Protein AF-A0A970T4S5-F1 (afdb_monomer_lite)

Foldseek 3Di:
DDDLVVLVVVCVVCVVVFPVCVCCCQQVVDCPCVLVSLLVLLVLFDPDPVLSVVLSVLSVVLSVVSVPDDDPSVQQPPPPPDLVSLLVLLVVLQVVVPPPPRPLVVCVVSVQNVQSNSCNRNSNLTDRDSCVLVVVLVVVLCVVLVQDQDDQDDPVCSSVNSSSSSVSSRSLVVVCVVSVHDSSSSSCSRRPVSSCVVVVVVVPCPDWPAAPAEEEDEDDQPPPCPVVLLVVCVVPVSRDDRDDDPDDDDTNHHYWYQYNPDDGDTGD

Sequence (268 aa):
MFNKFIWNEYWKNNSDRFEKTIMDFIVDGQTKELCNLLCELHSNFCMENGIKKGVRDDVADALKAIENISIDKNNMEISLQDEKEICNYLLEFSDLEGTGQHDFEHLLCHISYYSLIITRFSAGVFSPWLFLYQYNIFEEICQEFNIKTPEIPSKKDKKSRWLYYAKITYSLNNFKKENQLTIPELWAFLYDFAPKYILSEKTTVQELPKAKSCYLVGANKNNNGDLEFLEKAAGDTSITSNWQLKDKAEIGDVVLIYLLYPISSIGF

Radius of gyration: 19.99 Å; chains: 1; bounding box: 48×50×48 Å

Structure (mmCIF, N/CA/C/O backbone):
data_AF-A0A970T4S5-F1
#
_entry.id   AF-A0A970T4S5-F1
#
loop_
_atom_site.group_PDB
_atom_site.id
_atom_site.type_symbol
_atom_site.label_atom_id
_atom_site.label_alt_id
_atom_site.label_comp_id
_atom_site.label_asym_id
_atom_site.label_entity_id
_atom_site.label_seq_id
_atom_site.pdbx_PDB_ins_code
_atom_site.Cartn_x
_atom_site.Cartn_y
_atom_site.Cartn_z
_atom_site.occupancy
_atom_site.B_iso_or_equiv
_atom_site.auth_seq_id
_atom_site.auth_comp_id
_atom_site.auth_asym_id
_atom_site.auth_atom_id
_atom_site.pdbx_PDB_model_num
ATOM 1 N N . MET A 1 1 ? -9.997 -17.200 -6.116 1.00 78.62 1 MET A N 1
ATOM 2 C CA . MET A 1 1 ? -11.262 -16.956 -5.352 1.00 78.62 1 MET A CA 1
ATOM 3 C C . MET A 1 1 ? -10.973 -17.108 -3.863 1.00 78.62 1 MET A C 1
ATOM 5 O O . MET A 1 1 ? -10.307 -18.069 -3.502 1.00 78.62 1 MET A O 1
ATOM 9 N N . PHE A 1 2 ? -11.463 -16.215 -2.991 1.00 90.12 2 PHE A N 1
ATOM 10 C CA . PHE A 1 2 ? -11.164 -16.280 -1.550 1.00 90.12 2 PHE A CA 1
ATOM 11 C C . PHE A 1 2 ? -11.710 -17.552 -0.882 1.00 90.12 2 PHE A C 1
ATOM 13 O O . PHE A 1 2 ? -12.920 -17.741 -0.742 1.00 90.12 2 PHE A O 1
ATOM 20 N N . ASN A 1 3 ? -10.803 -18.437 -0.462 1.00 92.25 3 ASN A N 1
ATOM 21 C CA . ASN A 1 3 ? -11.146 -19.679 0.216 1.00 92.25 3 ASN A CA 1
ATOM 22 C C . ASN A 1 3 ? -11.199 -19.460 1.735 1.00 92.25 3 ASN A C 1
ATOM 24 O O . ASN A 1 3 ? -10.169 -19.464 2.409 1.00 92.25 3 ASN A O 1
ATOM 28 N N . LYS A 1 4 ? -12.416 -19.322 2.278 1.00 92.75 4 LYS A N 1
ATOM 29 C CA . LYS A 1 4 ? -12.639 -19.092 3.716 1.00 92.75 4 LYS A CA 1
ATOM 30 C C . LYS A 1 4 ? -12.060 -20.188 4.612 1.00 92.75 4 LYS A C 1
ATOM 32 O O . LYS A 1 4 ? -11.638 -19.886 5.718 1.00 92.75 4 LYS A O 1
ATOM 37 N N . PHE A 1 5 ? -12.025 -21.443 4.162 1.00 94.12 5 PHE A N 1
ATOM 38 C CA . PHE A 1 5 ? -11.466 -22.529 4.969 1.00 94.12 5 PHE A CA 1
ATOM 39 C C . PHE A 1 5 ? -9.952 -22.363 5.146 1.00 94.12 5 PHE A C 1
ATOM 41 O O . PHE A 1 5 ? -9.468 -22.358 6.274 1.00 94.12 5 PHE A O 1
ATOM 48 N N . ILE A 1 6 ? -9.223 -22.151 4.044 1.00 93.69 6 ILE A N 1
ATOM 49 C CA . ILE A 1 6 ? -7.768 -21.928 4.080 1.00 93.69 6 ILE A CA 1
ATOM 50 C C . ILE A 1 6 ? -7.445 -20.654 4.869 1.00 93.69 6 ILE A C 1
ATOM 52 O O . ILE A 1 6 ? -6.537 -20.663 5.698 1.00 93.69 6 ILE A O 1
ATOM 56 N N . TRP A 1 7 ? -8.215 -19.582 4.651 1.00 96.12 7 TRP A N 1
ATOM 57 C CA . TRP A 1 7 ? -8.073 -18.338 5.404 1.00 96.12 7 TRP A CA 1
ATOM 58 C C . TRP A 1 7 ? -8.244 -18.542 6.911 1.00 96.12 7 TRP A C 1
ATOM 60 O O . TRP A 1 7 ? -7.390 -18.116 7.680 1.00 96.12 7 TRP A O 1
ATOM 70 N N . ASN A 1 8 ? -9.313 -19.215 7.343 1.00 95.69 8 ASN A N 1
ATOM 71 C CA . ASN A 1 8 ? -9.596 -19.401 8.766 1.00 95.69 8 ASN A CA 1
ATOM 72 C C . ASN A 1 8 ? -8.507 -20.225 9.463 1.00 95.69 8 ASN A C 1
ATOM 74 O O . ASN A 1 8 ? -8.127 -19.904 10.588 1.00 95.69 8 ASN A O 1
ATOM 78 N N . GLU A 1 9 ? -7.978 -21.257 8.800 1.00 96.44 9 GLU A N 1
ATOM 79 C CA . GLU A 1 9 ? -6.846 -22.028 9.325 1.00 96.44 9 GLU A CA 1
ATOM 80 C C . GLU A 1 9 ? -5.569 -21.183 9.394 1.00 96.44 9 GLU A C 1
ATOM 82 O O . GLU A 1 9 ? -4.847 -21.236 10.390 1.00 96.44 9 GLU A O 1
ATOM 87 N N . TYR A 1 10 ? -5.298 -20.356 8.381 1.00 96.56 10 TYR A N 1
ATOM 88 C CA . TYR A 1 10 ? -4.192 -19.403 8.439 1.00 96.56 10 TYR A CA 1
ATOM 89 C C . TYR A 1 10 ? -4.364 -18.425 9.611 1.00 96.56 10 TYR A C 1
ATOM 91 O O . TYR A 1 10 ? -3.460 -18.300 10.438 1.00 96.56 10 TYR A O 1
ATOM 99 N N . TRP A 1 11 ? -5.523 -17.774 9.720 1.00 97.25 11 TRP A N 1
ATOM 100 C CA . TRP A 1 11 ? -5.785 -16.752 10.729 1.00 97.25 11 TRP A CA 1
ATOM 101 C C . TRP A 1 11 ? -5.687 -17.319 12.143 1.00 97.25 11 TRP A C 1
ATOM 103 O O . TRP A 1 11 ? -4.967 -16.773 12.973 1.00 97.25 11 TRP A O 1
ATOM 113 N N . LYS A 1 12 ? -6.300 -18.481 12.394 1.00 96.12 12 LYS A N 1
ATOM 114 C CA . LYS A 1 12 ? -6.241 -19.177 13.688 1.00 96.12 12 LYS A CA 1
ATOM 115 C C . LYS A 1 12 ? -4.811 -19.440 14.171 1.00 96.12 12 LYS A C 1
ATOM 117 O O . LYS A 1 12 ? -4.570 -19.442 15.372 1.00 96.12 12 LYS A O 1
ATOM 122 N N . ASN A 1 13 ? -3.879 -19.684 13.252 1.00 95.12 13 ASN A N 1
ATOM 123 C CA . ASN A 1 13 ? -2.486 -19.979 13.586 1.00 95.12 13 ASN A CA 1
ATOM 124 C C . ASN A 1 13 ? -1.592 -18.728 13.656 1.00 95.12 13 ASN A C 1
ATOM 126 O O . ASN A 1 13 ? -0.440 -18.844 14.066 1.00 95.12 13 ASN A O 1
ATOM 130 N N . ASN A 1 14 ? -2.080 -17.555 13.234 1.00 95.12 14 ASN A N 1
ATOM 131 C CA . ASN A 1 14 ? -1.258 -16.348 13.088 1.00 95.12 14 ASN A CA 1
ATOM 132 C C . ASN A 1 14 ? -1.863 -15.081 13.726 1.00 95.12 14 ASN A C 1
ATOM 134 O O . ASN A 1 14 ? -1.188 -14.053 13.743 1.00 95.12 14 ASN A O 1
ATOM 138 N N . SER A 1 15 ? -3.090 -15.119 14.257 1.00 93.25 15 SER A N 1
ATOM 139 C CA . SER A 1 15 ? -3.816 -13.944 14.774 1.00 93.25 15 SER A CA 1
ATOM 140 C C . SER A 1 15 ? -3.022 -13.148 15.812 1.00 93.25 15 SER A C 1
ATOM 142 O O . SER A 1 15 ? -2.939 -11.922 15.711 1.00 93.25 15 SER A O 1
ATOM 144 N N . ASP A 1 16 ? -2.356 -13.840 16.742 1.00 91.75 16 ASP A N 1
ATOM 145 C CA . ASP A 1 16 ? -1.575 -13.240 17.836 1.00 91.75 16 ASP A CA 1
ATOM 146 C C . ASP A 1 16 ? -0.467 -12.298 17.340 1.00 91.75 16 ASP A C 1
ATOM 148 O O . ASP A 1 16 ? -0.080 -11.361 18.040 1.00 91.75 16 ASP A O 1
ATOM 152 N N . ARG A 1 17 ? 0.033 -12.524 16.117 1.00 90.81 17 ARG A N 1
ATOM 153 C CA . ARG A 1 17 ? 1.071 -11.699 15.485 1.00 90.81 17 ARG A CA 1
ATOM 154 C C . ARG A 1 17 ? 0.541 -10.347 15.003 1.00 90.81 17 ARG A C 1
ATOM 156 O O . ARG A 1 17 ? 1.312 -9.394 14.922 1.00 90.81 17 ARG A O 1
ATOM 163 N N . PHE A 1 18 ? -0.740 -10.262 14.654 1.00 94.88 18 PHE A N 1
ATOM 164 C CA . PHE A 1 18 ? -1.317 -9.102 13.968 1.00 94.88 18 PHE A CA 1
ATOM 165 C C . PHE A 1 18 ? -2.274 -8.315 14.852 1.00 94.88 18 PHE A C 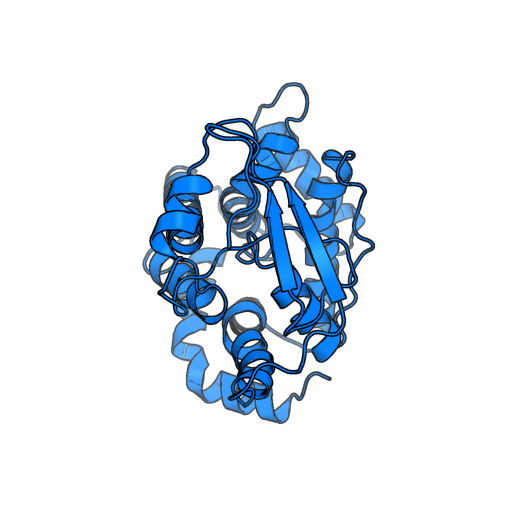1
ATOM 167 O O . PHE A 1 18 ? -2.193 -7.089 14.918 1.00 94.88 18 PHE A O 1
ATOM 174 N N . GLU A 1 19 ? -3.191 -9.020 15.512 1.00 94.75 19 GLU A N 1
ATOM 175 C CA . GLU A 1 19 ? -4.410 -8.439 16.066 1.00 94.75 19 GLU A CA 1
ATOM 176 C C . GLU A 1 19 ? -4.110 -7.347 17.084 1.00 94.75 19 GLU A C 1
ATOM 178 O O . GLU A 1 19 ? -4.552 -6.211 16.919 1.00 94.75 19 GLU A O 1
ATOM 183 N N . LYS A 1 20 ? -3.276 -7.659 18.078 1.00 93.75 20 LYS A N 1
ATOM 184 C CA . LYS A 1 20 ? -2.933 -6.710 19.134 1.00 93.75 20 LYS A CA 1
ATOM 185 C C . LYS A 1 20 ? -2.227 -5.469 18.585 1.00 93.75 20 LYS A C 1
ATOM 187 O O . LYS A 1 20 ? -2.687 -4.361 18.821 1.00 93.75 20 LYS A O 1
ATOM 192 N N . THR A 1 21 ? -1.139 -5.640 17.835 1.00 95.06 21 THR A N 1
ATOM 193 C CA . THR A 1 21 ? -0.327 -4.513 17.344 1.00 95.06 21 THR A CA 1
ATOM 194 C C . THR A 1 21 ? -1.121 -3.589 16.420 1.00 95.06 21 THR A C 1
ATOM 196 O O . THR A 1 21 ? -0.992 -2.370 16.512 1.00 95.06 21 THR A O 1
ATOM 199 N N . ILE A 1 22 ? -1.963 -4.148 15.547 1.00 95.31 22 ILE A N 1
ATOM 200 C CA . ILE A 1 22 ? -2.788 -3.347 14.636 1.00 95.31 22 ILE A CA 1
ATOM 201 C C . ILE A 1 22 ? -3.907 -2.640 15.407 1.00 95.31 22 ILE A C 1
ATOM 203 O O . ILE A 1 22 ? -4.139 -1.455 15.180 1.00 95.31 22 ILE A O 1
ATOM 207 N N . MET A 1 23 ? -4.580 -3.319 16.339 1.00 92.50 23 MET A N 1
ATOM 208 C CA . MET A 1 23 ? -5.654 -2.698 17.120 1.00 92.50 23 MET A CA 1
ATOM 209 C C . MET A 1 23 ? -5.134 -1.622 18.078 1.00 92.50 23 MET A C 1
ATOM 211 O O . MET A 1 23 ? -5.723 -0.544 18.131 1.00 92.50 23 MET A O 1
ATOM 215 N N . ASP A 1 24 ? -4.007 -1.857 18.757 1.00 91.44 24 ASP A N 1
ATOM 216 C CA . ASP A 1 24 ? -3.356 -0.866 19.626 1.00 91.44 24 ASP A CA 1
ATOM 217 C C . ASP A 1 24 ? -2.978 0.399 18.822 1.00 91.44 24 ASP A C 1
ATOM 219 O O . ASP A 1 24 ? -3.103 1.525 19.312 1.00 91.44 24 ASP A O 1
ATOM 223 N N . PHE A 1 25 ? -2.583 0.248 17.553 1.00 92.00 25 PHE A N 1
ATOM 224 C CA . PHE A 1 25 ? -2.347 1.382 16.659 1.00 92.00 25 PHE A CA 1
ATOM 225 C C . PHE A 1 25 ? -3.638 2.106 16.256 1.00 92.00 25 PHE A C 1
ATOM 227 O O . PHE A 1 25 ? -3.724 3.328 16.384 1.00 92.00 25 PHE A O 1
ATOM 234 N N . ILE A 1 26 ? -4.644 1.378 15.767 1.00 88.75 26 ILE A N 1
ATOM 235 C CA . ILE A 1 26 ? -5.880 1.982 15.247 1.00 88.75 26 ILE A CA 1
ATOM 236 C C . ILE A 1 26 ? -6.678 2.671 16.359 1.00 88.75 26 ILE A C 1
ATOM 238 O O . ILE A 1 26 ? -7.178 3.779 16.160 1.00 88.75 26 ILE A O 1
ATOM 242 N N . VAL A 1 27 ? -6.785 2.042 17.529 1.00 85.44 27 VAL A N 1
ATOM 243 C CA . VAL A 1 27 ? -7.587 2.547 18.649 1.00 85.44 27 VAL A CA 1
ATOM 244 C C . VAL A 1 27 ? -6.783 3.559 19.459 1.00 85.44 27 VAL A C 1
ATOM 246 O O . VAL A 1 27 ? -7.173 4.723 19.587 1.00 85.44 27 VAL A O 1
ATOM 249 N N . ASP A 1 28 ? -5.618 3.150 19.956 1.00 82.88 28 ASP A N 1
ATOM 250 C CA . ASP A 1 28 ? -4.866 3.931 20.938 1.00 82.88 28 ASP A CA 1
ATOM 251 C C . ASP A 1 28 ? -3.752 4.780 20.327 1.00 82.88 28 ASP A C 1
ATOM 253 O O . ASP A 1 28 ? -3.223 5.666 20.994 1.00 82.88 28 ASP A O 1
ATOM 257 N N . GLY A 1 29 ? -3.421 4.583 19.047 1.00 83.44 29 GLY A N 1
ATOM 258 C CA . GLY A 1 29 ? -2.297 5.264 18.405 1.00 83.44 29 GLY A CA 1
ATOM 259 C C . GLY A 1 29 ? -0.947 4.752 18.878 1.00 83.44 29 GLY A C 1
ATOM 260 O O . GLY A 1 29 ? 0.049 5.447 18.704 1.00 83.44 29 GLY A O 1
ATOM 261 N N . GLN A 1 30 ? -0.897 3.559 19.480 1.00 85.88 30 GLN A N 1
ATOM 262 C CA . GLN A 1 30 ? 0.370 2.967 19.876 1.00 85.88 30 GLN A CA 1
ATOM 263 C C . GLN A 1 30 ? 1.157 2.567 18.632 1.00 85.88 30 GLN A C 1
ATOM 265 O O . GLN A 1 30 ? 0.710 1.802 17.784 1.00 85.88 30 GLN A O 1
ATOM 270 N N . THR A 1 31 ? 2.363 3.093 18.541 1.00 86.00 31 THR A N 1
ATOM 271 C CA . THR A 1 31 ? 3.287 2.877 17.424 1.00 86.00 31 THR A CA 1
ATOM 272 C C . THR A 1 31 ? 4.302 1.774 17.717 1.00 86.00 31 THR A C 1
ATOM 274 O O . THR A 1 31 ? 5.015 1.314 16.819 1.00 86.00 31 THR A O 1
ATOM 277 N N . LYS A 1 32 ? 4.374 1.334 18.981 1.00 82.50 32 LYS A N 1
ATOM 278 C CA . LYS A 1 32 ? 5.321 0.329 19.458 1.00 82.50 32 LYS A CA 1
ATOM 279 C C . LYS A 1 32 ? 5.130 -0.978 18.685 1.00 82.50 32 LYS A C 1
ATOM 281 O O . LYS A 1 32 ? 4.015 -1.457 18.534 1.00 82.50 32 LYS A O 1
ATOM 286 N N . GLU A 1 33 ? 6.228 -1.546 18.197 1.00 90.81 33 GLU A N 1
ATOM 287 C CA . GLU A 1 33 ? 6.274 -2.733 17.324 1.00 90.81 33 GLU A CA 1
ATOM 288 C C . GLU A 1 33 ? 5.606 -2.599 15.944 1.00 90.81 33 GLU A C 1
ATOM 290 O O . GLU A 1 33 ? 5.907 -3.408 15.065 1.00 90.81 33 GLU A O 1
ATOM 295 N N . LEU A 1 34 ? 4.784 -1.573 15.683 1.00 94.62 34 LEU A N 1
ATOM 296 C CA . LEU A 1 34 ? 4.098 -1.437 14.396 1.00 94.62 34 LEU A CA 1
ATOM 297 C C . LEU A 1 34 ? 5.085 -1.250 13.239 1.00 94.62 34 LEU A C 1
ATOM 299 O O . LEU A 1 34 ? 4.928 -1.877 12.195 1.00 94.62 34 LEU A O 1
ATOM 303 N N . CYS A 1 35 ? 6.132 -0.441 13.431 1.00 94.56 35 CYS A N 1
ATOM 304 C CA . CYS A 1 35 ? 7.175 -0.264 12.416 1.00 94.56 35 CYS A CA 1
ATOM 305 C C . CYS A 1 35 ? 7.820 -1.605 12.035 1.00 94.56 35 CYS A C 1
ATOM 307 O O . CYS A 1 35 ? 7.971 -1.910 10.852 1.00 94.56 35 CYS A O 1
ATOM 309 N N . ASN A 1 36 ? 8.149 -2.431 13.035 1.00 94.88 36 ASN A N 1
ATOM 310 C CA . ASN A 1 36 ? 8.741 -3.749 12.817 1.00 94.88 36 ASN A CA 1
ATOM 311 C C . ASN A 1 36 ? 7.776 -4.661 12.055 1.00 94.88 36 ASN A C 1
ATOM 313 O O . ASN A 1 36 ? 8.181 -5.254 11.056 1.00 94.88 36 ASN A O 1
ATOM 317 N N . LEU A 1 37 ? 6.506 -4.703 12.471 1.00 96.81 37 LEU A N 1
ATOM 318 C CA . LEU A 1 37 ? 5.471 -5.497 11.815 1.00 96.81 37 LEU A CA 1
ATOM 319 C C . LEU A 1 37 ? 5.282 -5.086 10.347 1.00 96.81 37 LEU A C 1
ATOM 321 O O . LEU A 1 37 ? 5.347 -5.935 9.464 1.00 96.81 37 LEU A O 1
ATOM 325 N N . LEU A 1 38 ? 5.098 -3.794 10.057 1.00 96.62 38 LEU A N 1
ATOM 326 C CA . LEU A 1 38 ? 4.889 -3.309 8.686 1.00 96.62 38 LEU A CA 1
ATOM 327 C C . LEU A 1 38 ? 6.124 -3.536 7.796 1.00 96.62 38 LEU A C 1
ATOM 329 O O . LEU A 1 38 ? 5.979 -3.902 6.630 1.00 96.62 38 LEU A O 1
ATOM 333 N N . CYS A 1 39 ? 7.339 -3.381 8.337 1.00 94.56 39 CYS A N 1
ATOM 334 C CA . CYS A 1 39 ? 8.576 -3.676 7.605 1.00 94.56 39 CYS A CA 1
ATOM 335 C C . CYS A 1 39 ? 8.727 -5.172 7.288 1.00 94.56 39 CYS A C 1
ATOM 337 O O . CYS A 1 39 ? 9.181 -5.536 6.199 1.00 94.56 39 CYS A O 1
ATOM 339 N N . GLU A 1 40 ? 8.371 -6.038 8.238 1.00 94.94 40 GLU A N 1
ATOM 340 C CA . GLU A 1 40 ? 8.375 -7.489 8.050 1.00 94.94 40 GLU A CA 1
ATOM 341 C C . GLU A 1 40 ? 7.352 -7.892 6.980 1.00 94.94 40 GLU A C 1
ATOM 343 O O . GLU A 1 40 ? 7.695 -8.590 6.028 1.00 94.94 40 GLU A O 1
ATOM 348 N N . LEU A 1 41 ? 6.129 -7.366 7.081 1.00 96.06 41 LEU A N 1
ATOM 349 C CA . LEU A 1 41 ? 5.049 -7.573 6.121 1.00 96.06 41 LEU A CA 1
ATOM 350 C C . LEU A 1 41 ? 5.436 -7.139 4.701 1.00 96.06 41 LEU A C 1
ATOM 352 O O . LEU A 1 41 ? 5.293 -7.910 3.758 1.00 96.06 41 LEU A O 1
ATOM 356 N N . HIS A 1 42 ? 6.002 -5.942 4.542 1.00 95.19 42 HIS A N 1
ATOM 357 C CA . HIS A 1 42 ? 6.507 -5.467 3.250 1.00 95.19 42 HIS A CA 1
ATOM 358 C C . HIS A 1 42 ? 7.599 -6.386 2.668 1.00 95.19 42 HIS A C 1
ATOM 360 O O . HIS A 1 42 ? 7.693 -6.588 1.455 1.00 95.19 42 HIS A O 1
ATOM 366 N N . SER A 1 43 ? 8.415 -6.994 3.532 1.00 91.94 43 SER A N 1
ATOM 367 C CA . SER A 1 43 ? 9.492 -7.894 3.110 1.00 91.94 43 SER A CA 1
ATOM 368 C C . SER A 1 43 ? 8.998 -9.234 2.560 1.00 91.94 43 SER A C 1
ATOM 370 O O . SER A 1 43 ? 9.783 -9.923 1.914 1.00 91.94 43 SER A O 1
ATOM 372 N N . ASN A 1 44 ? 7.724 -9.595 2.762 1.00 91.19 44 ASN A N 1
ATOM 373 C CA . ASN A 1 44 ? 7.142 -10.816 2.196 1.00 91.19 44 ASN A CA 1
ATOM 374 C C . ASN A 1 44 ? 7.044 -10.784 0.665 1.00 91.19 44 ASN A C 1
ATOM 376 O O . ASN A 1 44 ? 6.943 -11.839 0.044 1.00 91.19 44 ASN A O 1
ATOM 380 N N . PHE A 1 45 ? 7.029 -9.595 0.061 1.00 91.00 45 PHE A N 1
ATOM 381 C CA . PHE A 1 45 ? 6.813 -9.437 -1.379 1.00 91.00 45 PHE A CA 1
ATOM 382 C C . PHE A 1 45 ? 7.760 -8.456 -2.061 1.00 91.00 45 PHE A C 1
ATOM 384 O O . PHE A 1 45 ? 7.878 -8.472 -3.282 1.00 91.00 45 PHE A O 1
ATOM 391 N N . CYS A 1 46 ? 8.468 -7.621 -1.303 1.00 89.69 46 CYS A N 1
ATOM 392 C CA . CYS A 1 46 ? 9.553 -6.816 -1.838 1.00 89.69 46 CYS A CA 1
ATOM 393 C C . CYS A 1 46 ? 10.888 -7.516 -1.574 1.00 89.69 46 CYS A C 1
ATOM 395 O O . CYS A 1 46 ? 11.176 -7.889 -0.440 1.00 89.69 46 CYS A O 1
ATOM 397 N N . MET A 1 47 ? 11.731 -7.668 -2.597 1.00 83.00 47 MET A N 1
ATOM 398 C CA . MET A 1 47 ? 13.083 -8.234 -2.454 1.00 83.00 47 MET A CA 1
ATOM 399 C C . MET A 1 47 ? 14.175 -7.155 -2.459 1.00 83.00 47 MET A C 1
ATOM 401 O O . MET A 1 47 ? 15.237 -7.355 -1.874 1.00 83.00 47 MET A O 1
ATOM 405 N N . GLU A 1 48 ? 13.896 -5.986 -3.038 1.00 83.62 48 GLU A N 1
ATOM 406 C CA . GLU A 1 48 ? 14.876 -4.919 -3.242 1.00 83.62 48 GLU A CA 1
ATOM 407 C C . GLU A 1 48 ? 15.156 -4.131 -1.950 1.00 83.62 48 GLU A C 1
ATOM 409 O O . GLU A 1 48 ? 14.284 -3.458 -1.394 1.00 83.62 48 GLU A O 1
ATOM 414 N N . ASN A 1 49 ? 16.405 -4.168 -1.477 1.00 84.75 49 ASN A N 1
ATOM 415 C CA . ASN A 1 49 ? 16.806 -3.531 -0.216 1.00 84.75 49 ASN A CA 1
ATOM 416 C C . ASN A 1 49 ? 16.642 -2.002 -0.216 1.00 84.75 49 ASN A C 1
ATOM 418 O O . ASN A 1 49 ? 16.325 -1.429 0.826 1.00 84.75 49 ASN A O 1
ATOM 422 N N . GLY A 1 50 ? 16.834 -1.344 -1.366 1.00 85.62 50 GLY A N 1
ATOM 423 C CA . GLY A 1 50 ? 16.641 0.104 -1.500 1.00 85.62 50 GLY A CA 1
ATOM 424 C C . GLY A 1 50 ? 15.195 0.512 -1.217 1.00 85.62 50 GLY A C 1
ATOM 425 O O . GLY A 1 50 ? 14.948 1.394 -0.396 1.00 85.62 50 GLY A O 1
ATOM 426 N N . ILE A 1 51 ? 14.240 -0.209 -1.808 1.00 87.44 51 ILE A N 1
ATOM 427 C CA . ILE A 1 51 ? 12.805 0.012 -1.590 1.00 87.44 51 ILE A CA 1
ATOM 428 C C . ILE A 1 51 ? 12.409 -0.353 -0.158 1.00 87.44 51 ILE A C 1
ATOM 430 O O . ILE A 1 51 ? 11.702 0.417 0.487 1.00 87.44 51 ILE A O 1
ATOM 434 N N . LYS A 1 52 ? 12.899 -1.481 0.383 1.00 90.38 52 LYS A N 1
ATOM 435 C CA . LYS A 1 52 ? 12.671 -1.851 1.796 1.00 90.38 52 LYS A CA 1
ATOM 436 C C . LYS A 1 52 ? 13.095 -0.749 2.754 1.00 90.38 52 LYS A C 1
ATOM 438 O O . LYS A 1 52 ? 12.363 -0.451 3.694 1.00 90.38 52 LYS A O 1
ATOM 443 N N . LYS A 1 53 ? 14.263 -0.152 2.511 1.00 91.94 53 LYS A N 1
ATOM 444 C CA . LYS A 1 53 ? 14.757 0.967 3.308 1.00 91.94 53 LYS A CA 1
ATOM 445 C C . LYS A 1 53 ? 13.854 2.193 3.160 1.00 91.94 53 LYS A C 1
ATOM 447 O O . LYS A 1 53 ? 13.443 2.729 4.177 1.00 91.94 53 LYS A O 1
ATOM 452 N N . GLY A 1 54 ? 13.496 2.579 1.933 1.00 91.50 54 GLY A N 1
ATOM 453 C CA . GLY A 1 54 ? 12.611 3.725 1.692 1.00 91.50 54 GLY A CA 1
ATOM 454 C C . GLY A 1 54 ? 11.255 3.592 2.390 1.00 91.50 54 GLY A C 1
ATOM 455 O O . GLY A 1 54 ? 10.845 4.496 3.107 1.00 91.50 54 GLY A O 1
ATOM 456 N N . VAL A 1 55 ? 10.602 2.429 2.276 1.00 93.25 55 VAL A N 1
ATOM 457 C CA . VAL A 1 55 ? 9.332 2.157 2.974 1.00 93.25 55 VAL A CA 1
ATOM 458 C C . VAL A 1 55 ? 9.510 2.174 4.493 1.00 93.25 55 VAL A C 1
ATOM 460 O O . VAL A 1 55 ? 8.657 2.704 5.198 1.00 93.25 55 VAL A O 1
ATOM 463 N N . ARG A 1 56 ? 10.613 1.626 5.021 1.00 94.75 56 ARG A N 1
ATOM 464 C CA . ARG A 1 56 ? 10.915 1.696 6.458 1.00 94.75 56 ARG A CA 1
ATOM 465 C C . ARG A 1 56 ? 11.069 3.141 6.933 1.00 94.75 56 ARG A C 1
ATOM 467 O O . ARG A 1 56 ? 10.543 3.462 7.996 1.00 94.75 56 ARG A O 1
ATOM 474 N N . ASP A 1 57 ? 11.800 3.964 6.187 1.00 95.38 57 ASP A N 1
ATOM 475 C CA . ASP A 1 57 ? 12.040 5.366 6.531 1.00 95.38 57 ASP A CA 1
ATOM 476 C C . ASP A 1 57 ? 10.703 6.140 6.526 1.00 95.38 57 ASP A C 1
ATOM 478 O O . ASP A 1 57 ? 10.356 6.748 7.539 1.00 95.38 57 ASP A O 1
ATOM 482 N N . ASP A 1 58 ? 9.882 5.982 5.477 1.00 95.06 58 ASP A N 1
ATOM 483 C CA . ASP A 1 58 ? 8.527 6.556 5.389 1.00 95.06 58 ASP A CA 1
ATOM 484 C C . ASP A 1 58 ? 7.626 6.124 6.564 1.00 95.06 58 ASP A C 1
ATOM 486 O O . ASP A 1 58 ? 6.956 6.951 7.184 1.00 95.06 58 ASP A O 1
ATOM 490 N N . VAL A 1 59 ? 7.599 4.824 6.893 1.00 95.31 59 VAL A N 1
ATOM 491 C CA . VAL A 1 59 ? 6.798 4.287 8.007 1.00 95.31 59 VAL A CA 1
ATOM 492 C C . VAL A 1 59 ? 7.282 4.847 9.343 1.00 95.31 59 VAL A C 1
ATOM 494 O O . VAL A 1 59 ? 6.469 5.259 10.169 1.00 95.31 59 VAL A O 1
ATOM 497 N N . ALA A 1 60 ? 8.595 4.871 9.576 1.00 95.31 60 ALA A N 1
ATOM 498 C CA . ALA A 1 60 ? 9.163 5.377 10.819 1.00 95.31 60 ALA A CA 1
ATOM 499 C C . ALA A 1 60 ? 8.863 6.868 11.012 1.00 95.31 60 ALA A C 1
ATOM 501 O O . ALA A 1 60 ? 8.519 7.283 12.120 1.00 95.31 60 ALA A O 1
ATOM 502 N N . ASP A 1 61 ? 8.964 7.666 9.952 1.00 94.94 61 ASP A N 1
ATOM 503 C CA . ASP A 1 61 ? 8.685 9.096 10.021 1.00 94.94 61 ASP A CA 1
ATOM 504 C C . ASP A 1 61 ? 7.188 9.379 10.184 1.00 94.94 61 ASP A C 1
ATOM 506 O O . ASP A 1 61 ? 6.822 10.238 10.989 1.00 94.94 61 ASP A O 1
ATOM 510 N N . ALA A 1 62 ? 6.311 8.601 9.542 1.00 94.12 62 ALA A N 1
ATOM 511 C CA . ALA A 1 62 ? 4.865 8.701 9.745 1.00 94.12 62 ALA A CA 1
ATOM 512 C C . ALA A 1 62 ? 4.465 8.384 11.192 1.00 94.12 62 ALA A C 1
ATOM 514 O O . ALA A 1 62 ? 3.646 9.090 11.778 1.00 94.12 62 ALA A O 1
ATOM 515 N N . LEU A 1 63 ? 5.065 7.360 11.806 1.00 93.62 63 LEU A N 1
ATOM 516 C CA . LEU A 1 63 ? 4.789 7.012 13.203 1.00 93.62 63 LEU A CA 1
ATOM 517 C C . LEU A 1 63 ? 5.245 8.105 14.172 1.00 93.62 63 LEU A C 1
ATOM 519 O O . LEU A 1 63 ? 4.484 8.466 15.068 1.00 93.62 63 LEU A O 1
ATOM 523 N N . LYS A 1 64 ? 6.425 8.698 13.952 1.00 92.69 64 LYS A N 1
ATOM 524 C CA . LYS A 1 64 ? 6.866 9.872 14.726 1.00 92.69 64 LYS A CA 1
ATOM 525 C C . LYS A 1 64 ? 5.913 11.052 14.546 1.00 92.69 64 LYS A C 1
ATOM 527 O O . LYS A 1 64 ? 5.640 11.766 15.507 1.00 92.69 64 LYS A O 1
ATOM 532 N N . ALA A 1 65 ? 5.416 11.290 13.331 1.00 89.94 65 ALA A N 1
ATOM 533 C CA . ALA A 1 65 ? 4.440 12.349 13.088 1.00 89.94 65 ALA A CA 1
ATOM 534 C C . ALA A 1 65 ? 3.149 12.092 13.882 1.00 89.94 65 ALA A C 1
ATOM 536 O O . ALA A 1 65 ? 2.683 12.984 14.585 1.00 89.94 65 ALA A O 1
ATOM 537 N N . ILE A 1 66 ? 2.635 10.858 13.859 1.00 88.62 66 ILE A N 1
ATOM 538 C CA . ILE A 1 66 ? 1.441 10.440 14.608 1.00 88.62 66 ILE A CA 1
ATOM 539 C C . ILE A 1 66 ? 1.617 10.630 16.121 1.00 88.62 66 ILE A C 1
ATOM 541 O O . ILE A 1 66 ? 0.714 11.158 16.764 1.00 88.62 66 ILE A O 1
ATOM 545 N N . GLU A 1 67 ? 2.770 10.260 16.685 1.00 87.25 67 GLU A N 1
ATOM 546 C CA . GLU A 1 67 ? 3.074 10.445 18.116 1.00 87.25 67 GLU A CA 1
ATOM 547 C C . GLU A 1 67 ? 3.034 11.916 18.555 1.00 87.25 67 GLU A C 1
ATOM 549 O O . GLU A 1 67 ? 2.691 12.216 19.698 1.00 87.25 67 GLU A O 1
ATOM 554 N N . ASN A 1 68 ? 3.373 12.834 17.647 1.00 83.62 68 ASN A N 1
ATOM 555 C CA . ASN A 1 68 ? 3.403 14.269 17.921 1.00 83.62 68 ASN A CA 1
ATOM 556 C C . ASN A 1 68 ? 2.037 14.953 17.746 1.00 83.62 68 ASN A C 1
ATOM 558 O O . ASN A 1 68 ? 1.874 16.107 18.151 1.00 83.62 68 ASN A O 1
ATOM 562 N N . ILE A 1 69 ? 1.046 14.274 17.162 1.00 79.25 69 ILE A N 1
ATOM 563 C CA . ILE A 1 69 ? -0.295 14.829 16.983 1.00 79.25 69 ILE A CA 1
ATOM 564 C C . ILE A 1 69 ? -1.103 14.583 18.263 1.00 79.25 69 ILE A C 1
ATOM 566 O O . ILE A 1 69 ? -1.410 13.452 18.630 1.00 79.25 69 ILE A O 1
ATOM 570 N N . SER A 1 70 ? -1.492 15.662 18.946 1.00 59.91 70 SER A N 1
ATOM 571 C CA . SER A 1 70 ? -2.454 15.590 20.053 1.00 59.91 70 SER A CA 1
ATOM 572 C C . SER A 1 70 ? -3.848 15.304 19.492 1.00 59.91 70 SER A C 1
ATOM 574 O O . SER A 1 70 ? -4.469 16.194 18.916 1.00 59.91 70 SER A O 1
ATOM 576 N N . ILE A 1 71 ? -4.337 14.069 19.630 1.00 61.06 71 ILE A N 1
ATOM 577 C CA . ILE A 1 71 ? -5.649 13.680 19.096 1.00 61.06 71 ILE A CA 1
ATOM 578 C C . ILE A 1 71 ? -6.725 13.795 20.178 1.00 61.06 71 ILE A C 1
ATOM 580 O O . ILE A 1 71 ? -6.622 13.167 21.234 1.00 61.06 71 ILE A O 1
ATOM 584 N N . ASP A 1 72 ? -7.797 14.535 19.890 1.00 54.62 72 ASP A N 1
ATOM 585 C CA . ASP A 1 72 ? -9.053 14.395 20.626 1.00 54.62 72 ASP A CA 1
ATOM 586 C C . ASP A 1 72 ? -9.702 13.063 20.226 1.00 54.62 72 ASP A C 1
ATOM 588 O O . ASP A 1 72 ? -10.179 12.893 19.099 1.00 54.62 72 ASP A O 1
ATOM 592 N N . LYS A 1 73 ? -9.687 12.092 21.147 1.00 52.47 73 LYS A N 1
ATOM 593 C CA . LYS A 1 73 ? -10.222 10.737 20.930 1.00 52.47 73 LYS A CA 1
ATOM 594 C C . LYS A 1 73 ? -11.705 10.733 20.526 1.00 52.47 73 LYS A C 1
ATOM 596 O O . LYS A 1 73 ? -12.166 9.738 19.976 1.00 52.47 73 LYS A O 1
ATOM 601 N N . ASN A 1 74 ? -12.437 11.830 20.746 1.00 47.56 74 ASN A N 1
ATOM 602 C CA . ASN A 1 74 ? -13.857 11.941 20.405 1.00 47.56 74 ASN A CA 1
ATOM 603 C C . ASN A 1 74 ? -14.138 12.165 18.905 1.00 47.56 74 ASN A C 1
ATOM 605 O O . ASN A 1 74 ? -15.283 12.023 18.491 1.00 47.56 74 ASN A O 1
ATOM 609 N N . ASN A 1 75 ? -13.124 12.467 18.083 1.00 48.78 75 ASN A N 1
ATOM 610 C CA . ASN A 1 75 ? -13.287 12.699 16.637 1.00 48.78 75 ASN A CA 1
ATOM 611 C C . ASN A 1 75 ? -12.980 11.464 15.760 1.00 48.78 75 ASN A C 1
ATOM 613 O O . ASN A 1 75 ? -12.884 11.591 14.542 1.00 48.78 75 ASN A O 1
ATOM 617 N N . MET A 1 76 ? -12.789 10.274 16.344 1.00 52.41 76 MET A N 1
ATOM 618 C CA . MET A 1 76 ? -12.278 9.104 15.607 1.00 52.41 76 MET A CA 1
ATOM 619 C C . MET A 1 76 ? -13.320 8.270 14.851 1.00 52.41 76 MET A C 1
ATOM 621 O O . MET A 1 76 ? -12.925 7.414 14.066 1.00 52.41 76 MET A O 1
ATOM 625 N N . GLU A 1 77 ? -14.624 8.495 15.006 1.00 54.41 77 GLU A N 1
ATOM 626 C CA . GLU A 1 77 ? -15.626 7.745 14.232 1.00 54.41 77 GLU A CA 1
ATOM 627 C C . GLU A 1 77 ? -15.980 8.453 12.923 1.00 54.41 77 GLU A C 1
ATOM 629 O O . GLU A 1 77 ? -17.059 9.018 12.752 1.00 54.41 77 GLU A O 1
ATOM 634 N N . ILE A 1 78 ? -15.063 8.400 11.957 1.00 64.31 78 ILE A N 1
ATOM 635 C CA . ILE A 1 78 ? -15.383 8.795 10.585 1.00 64.31 78 ILE A CA 1
ATOM 636 C C . ILE A 1 78 ? -16.018 7.590 9.886 1.00 64.31 78 ILE A C 1
ATOM 638 O O . ILE A 1 78 ? -15.337 6.661 9.451 1.00 64.31 78 ILE A O 1
ATOM 642 N N . SER A 1 79 ? -17.349 7.585 9.793 1.00 66.62 79 SER A N 1
ATOM 643 C CA . SER A 1 79 ? -18.089 6.578 9.028 1.00 66.62 79 SER A CA 1
ATOM 644 C C . SER A 1 79 ? -18.017 6.914 7.538 1.00 66.62 79 SER A C 1
ATOM 646 O O . SER A 1 79 ? -18.888 7.595 7.013 1.00 66.62 79 SER A O 1
ATOM 648 N N . LEU A 1 80 ? -16.956 6.464 6.864 1.00 79.38 80 LEU A N 1
ATOM 649 C CA . LEU A 1 80 ? -16.837 6.551 5.405 1.00 79.38 80 LEU A CA 1
ATOM 650 C C . LEU A 1 80 ? -17.488 5.308 4.782 1.00 79.38 80 LEU A C 1
ATOM 652 O O . LEU A 1 80 ? -16.964 4.192 4.889 1.00 79.38 80 LEU A O 1
ATOM 656 N N . GLN A 1 81 ? -18.659 5.475 4.172 1.00 77.88 81 GLN A N 1
ATOM 657 C CA . GLN A 1 81 ? -19.500 4.370 3.710 1.00 77.88 81 GLN A CA 1
ATOM 658 C C . GLN A 1 81 ? -19.393 4.119 2.206 1.00 77.88 81 GLN A C 1
ATOM 660 O O . GLN A 1 81 ? -19.485 2.956 1.789 1.00 77.88 81 GLN A O 1
ATOM 665 N N . ASP A 1 82 ? -19.166 5.166 1.409 1.00 90.06 82 ASP A N 1
ATOM 666 C CA . ASP A 1 82 ? -19.090 5.086 -0.051 1.00 90.06 82 ASP A CA 1
ATOM 667 C C . ASP A 1 82 ? -17.784 5.645 -0.651 1.00 90.06 82 ASP A C 1
ATOM 669 O O . ASP A 1 82 ? -16.959 6.266 0.019 1.00 90.06 82 ASP A O 1
ATOM 673 N N . GLU A 1 83 ? -17.570 5.383 -1.945 1.00 93.19 83 GLU A N 1
ATOM 674 C CA . GLU A 1 83 ? -16.365 5.807 -2.671 1.00 93.19 83 GLU A CA 1
ATOM 675 C C . GLU A 1 83 ? -16.179 7.333 -2.666 1.00 93.19 83 GLU A C 1
ATOM 677 O O . GLU A 1 83 ? -15.047 7.821 -2.610 1.00 93.19 83 GLU A O 1
ATOM 682 N N . LYS A 1 84 ? -17.275 8.098 -2.722 1.00 93.81 84 LYS A N 1
ATOM 683 C CA . LYS A 1 84 ? -17.240 9.559 -2.809 1.00 93.81 84 LYS A CA 1
ATOM 684 C C . LYS A 1 84 ? -16.806 10.168 -1.481 1.00 93.81 84 LYS A C 1
ATOM 686 O O . LYS A 1 84 ? -15.981 11.077 -1.490 1.00 93.81 84 LYS A O 1
ATOM 691 N N . GLU A 1 85 ? -17.314 9.660 -0.364 1.00 93.25 85 GLU A N 1
ATOM 692 C CA . GLU A 1 85 ? -16.896 10.072 0.979 1.00 93.25 85 GLU A CA 1
ATOM 693 C C . GLU A 1 85 ? -15.405 9.801 1.203 1.00 93.25 85 GLU A C 1
ATOM 695 O O . GLU A 1 85 ? -14.681 10.691 1.645 1.00 93.25 85 GLU A O 1
ATOM 700 N N . ILE A 1 86 ? -14.916 8.620 0.804 1.00 93.25 86 ILE A N 1
ATOM 701 C CA . ILE A 1 86 ? -13.489 8.271 0.901 1.00 93.25 86 ILE A CA 1
ATOM 702 C C . ILE A 1 86 ? -12.636 9.212 0.032 1.00 93.25 86 ILE A C 1
ATOM 704 O O . ILE A 1 86 ? -11.584 9.681 0.471 1.00 93.25 86 ILE A O 1
ATOM 708 N N . CYS A 1 87 ? -13.081 9.529 -1.189 1.00 93.56 87 CYS A N 1
ATOM 709 C CA . CYS A 1 87 ? -12.380 10.478 -2.058 1.00 93.56 87 CYS A CA 1
ATOM 710 C C . CYS A 1 87 ? -12.355 11.896 -1.473 1.00 93.56 87 CYS A C 1
ATOM 712 O O . CYS A 1 87 ? -11.319 12.555 -1.533 1.00 93.56 87 CYS A O 1
ATOM 714 N N . ASN A 1 88 ? -13.475 12.364 -0.919 1.00 91.94 88 ASN A N 1
ATOM 715 C CA . ASN A 1 88 ? -13.569 13.687 -0.307 1.00 91.94 88 ASN A CA 1
ATOM 716 C C . ASN A 1 88 ? -12.662 13.794 0.918 1.00 91.94 88 ASN A C 1
ATOM 718 O O . ASN A 1 88 ? -11.904 14.751 1.012 1.00 91.94 88 ASN A O 1
ATOM 722 N N . TYR A 1 89 ? -12.656 12.775 1.780 1.00 91.06 89 TYR A N 1
ATOM 723 C CA . TYR A 1 89 ? -11.751 12.715 2.925 1.00 91.06 89 TYR A CA 1
ATOM 724 C C . TYR A 1 89 ? -10.283 12.830 2.492 1.00 91.06 89 TYR A C 1
ATOM 726 O O . TYR A 1 89 ? -9.506 13.583 3.074 1.00 91.06 89 TYR A O 1
ATOM 734 N N . LEU A 1 90 ? -9.902 12.126 1.421 1.00 91.06 90 LEU A N 1
ATOM 735 C CA . LEU A 1 90 ? -8.539 12.184 0.897 1.00 91.06 90 LEU A CA 1
ATOM 736 C C . LEU A 1 90 ? -8.190 13.569 0.317 1.00 91.06 90 LEU A C 1
ATOM 738 O O . LEU A 1 90 ? -7.040 13.999 0.417 1.00 91.06 90 LEU A O 1
ATOM 742 N N . LEU A 1 91 ? -9.158 14.283 -0.269 1.00 90.38 91 LEU A N 1
ATOM 743 C CA . LEU A 1 91 ? -8.977 15.667 -0.726 1.00 90.38 91 LEU A CA 1
ATOM 744 C C . LEU A 1 91 ? -8.822 16.637 0.446 1.00 90.38 91 LEU A C 1
ATOM 746 O O . LEU A 1 91 ? -7.876 17.414 0.443 1.00 90.38 91 LEU A O 1
ATOM 750 N N . GLU A 1 92 ? -9.687 16.544 1.455 1.00 88.62 92 GLU A N 1
ATOM 751 C CA . GLU A 1 92 ? -9.619 17.375 2.664 1.00 88.62 92 GLU A CA 1
ATOM 752 C C . GLU A 1 92 ? -8.292 17.174 3.404 1.00 88.62 92 GLU A C 1
ATOM 754 O O . GLU A 1 92 ? -7.643 18.143 3.795 1.00 88.62 92 GLU A O 1
ATOM 759 N N . PHE A 1 93 ? -7.825 15.926 3.514 1.00 86.50 93 PHE A N 1
ATOM 760 C CA . PHE A 1 93 ? -6.492 15.621 4.035 1.00 86.50 93 PHE A CA 1
ATOM 761 C C . PHE A 1 93 ? -5.389 16.324 3.228 1.00 86.50 93 PHE A C 1
ATOM 763 O O . PHE A 1 93 ? -4.465 16.899 3.796 1.00 86.50 93 PHE A O 1
ATOM 770 N N . SER A 1 94 ? -5.509 16.322 1.897 1.00 85.06 94 SER A N 1
ATOM 771 C CA . SER A 1 94 ? -4.532 16.968 1.009 1.00 85.06 94 SER A CA 1
ATOM 772 C C . SER A 1 94 ? -4.499 18.492 1.176 1.00 85.06 94 SER A C 1
ATOM 774 O O . SER A 1 94 ? -3.463 19.105 0.933 1.00 85.06 94 SER A O 1
ATOM 776 N N . ASP A 1 95 ? -5.618 19.102 1.574 1.00 78.94 95 ASP A N 1
ATOM 777 C CA . ASP A 1 95 ? -5.717 20.543 1.826 1.00 78.94 95 ASP A CA 1
ATOM 778 C C . ASP A 1 95 ? -5.070 20.941 3.163 1.00 78.94 95 ASP A C 1
ATOM 780 O O . ASP A 1 95 ? -4.450 22.003 3.261 1.00 78.94 95 ASP A O 1
ATOM 784 N N . LEU A 1 96 ? -5.171 20.080 4.183 1.00 74.69 96 LEU A N 1
ATOM 785 C CA . LEU A 1 96 ? -4.595 20.310 5.515 1.00 74.69 96 LEU A CA 1
ATOM 786 C C . LEU A 1 96 ? -3.062 20.276 5.526 1.00 74.69 96 LEU A C 1
ATOM 788 O O . LEU A 1 96 ? -2.446 21.029 6.278 1.00 74.69 96 LEU A O 1
ATOM 792 N N . GLU A 1 97 ? -2.442 19.477 4.656 1.00 67.75 97 GLU A N 1
ATOM 793 C CA . GLU A 1 97 ? -0.978 19.394 4.513 1.00 67.75 97 GLU A CA 1
ATOM 794 C C . GLU A 1 97 ? -0.350 20.652 3.863 1.00 67.75 97 GLU A C 1
ATOM 796 O O . GLU A 1 97 ? 0.854 20.708 3.616 1.00 67.75 97 GLU A O 1
ATOM 801 N N . GLY A 1 98 ? -1.133 21.710 3.610 1.00 53.72 98 GLY A N 1
ATOM 802 C CA . GLY A 1 98 ? -0.602 23.053 3.361 1.00 53.72 98 GLY A CA 1
ATOM 803 C C . GLY A 1 98 ? 0.072 23.263 2.001 1.00 53.72 98 GLY A C 1
ATOM 804 O O . GLY A 1 98 ? 0.776 24.257 1.810 1.00 53.72 98 GLY A O 1
ATOM 805 N N . THR A 1 99 ? -0.154 22.391 1.016 1.00 48.78 99 THR A N 1
ATOM 806 C CA . THR A 1 99 ? 0.342 22.606 -0.351 1.00 48.78 99 THR A CA 1
ATOM 807 C C . THR A 1 99 ? -0.602 23.565 -1.085 1.00 48.78 99 THR A C 1
ATOM 809 O O . THR A 1 99 ? -1.564 23.134 -1.715 1.00 48.78 99 THR A O 1
ATOM 812 N N . GLY A 1 100 ? -0.367 24.879 -0.994 1.00 47.25 100 GLY A N 1
ATOM 813 C CA . GLY A 1 100 ? -1.215 25.957 -1.554 1.00 47.25 100 GLY A CA 1
ATOM 814 C C . GLY A 1 100 ? -1.527 25.917 -3.068 1.00 47.25 100 GLY A C 1
ATOM 815 O O . GLY A 1 100 ? -2.196 26.801 -3.591 1.00 47.25 100 GLY A O 1
ATOM 816 N N . GLN A 1 101 ? -1.074 24.889 -3.771 1.00 54.44 101 GLN A N 1
ATOM 817 C CA . GLN A 1 101 ? -1.598 24.315 -5.007 1.00 54.44 101 GLN A CA 1
ATOM 818 C C . GLN A 1 101 ? -1.251 22.835 -4.869 1.00 54.44 101 GLN A C 1
ATOM 820 O O . GLN A 1 101 ? -0.069 22.543 -4.730 1.00 54.44 101 GLN A O 1
ATOM 825 N N . HIS A 1 102 ? -2.235 21.933 -4.822 1.00 63.03 102 HIS A N 1
ATOM 826 C CA . HIS A 1 102 ? -2.013 20.523 -4.490 1.00 63.03 102 HIS A CA 1
ATOM 827 C C . HIS A 1 102 ? -0.755 19.940 -5.163 1.00 63.03 102 HIS A C 1
ATOM 829 O O . HIS A 1 102 ? -0.763 19.679 -6.373 1.00 63.03 102 HIS A O 1
ATOM 835 N N . ASP A 1 103 ? 0.311 19.699 -4.394 1.00 82.75 103 ASP A N 1
ATOM 836 C CA . ASP A 1 103 ? 1.472 18.976 -4.911 1.00 82.75 103 ASP A CA 1
ATOM 837 C C . ASP A 1 103 ? 1.181 17.476 -4.817 1.00 82.75 103 ASP A C 1
ATOM 839 O O . ASP A 1 103 ? 1.735 16.727 -4.014 1.00 82.75 103 ASP A O 1
ATOM 843 N N . PHE A 1 104 ? 0.239 17.031 -5.651 1.00 88.06 104 PHE A N 1
ATOM 844 C CA . PHE A 1 104 ? -0.112 15.619 -5.760 1.00 88.06 104 PHE A CA 1
ATOM 845 C C . PHE A 1 104 ? 1.091 14.767 -6.179 1.00 88.06 104 PHE A C 1
ATOM 847 O O . PHE A 1 104 ? 1.077 13.560 -5.964 1.00 88.06 104 PHE A O 1
ATOM 854 N N . GLU A 1 105 ? 2.120 15.355 -6.795 1.00 88.56 105 GLU A N 1
ATOM 855 C CA . GLU A 1 105 ? 3.352 14.635 -7.095 1.00 88.56 105 GLU A CA 1
ATOM 856 C C . GLU A 1 105 ? 4.134 14.330 -5.817 1.00 88.56 105 GLU A C 1
ATOM 858 O O . GLU A 1 105 ? 4.504 13.174 -5.622 1.00 88.56 105 GLU A O 1
ATOM 863 N N . HIS A 1 106 ? 4.279 15.296 -4.909 1.00 88.31 106 HIS A N 1
ATOM 864 C CA . HIS A 1 106 ? 4.853 15.064 -3.583 1.00 88.31 106 HIS A CA 1
ATOM 865 C C . HIS A 1 106 ? 4.067 14.013 -2.781 1.00 88.31 106 HIS A C 1
ATOM 867 O O . HIS A 1 106 ? 4.661 13.052 -2.287 1.00 88.31 106 HIS A O 1
ATOM 873 N N . LEU A 1 107 ? 2.733 14.125 -2.729 1.00 90.69 107 LEU A N 1
ATOM 874 C CA . LEU A 1 107 ? 1.878 13.151 -2.030 1.00 90.69 107 LEU A CA 1
ATOM 875 C C . LEU A 1 107 ? 2.052 11.727 -2.580 1.00 90.69 107 LEU A C 1
ATOM 877 O O . LEU A 1 107 ? 2.124 10.762 -1.821 1.00 90.69 107 LEU A O 1
ATOM 881 N N . LEU A 1 108 ? 2.161 11.587 -3.905 1.00 91.06 108 LEU A N 1
ATOM 882 C CA . LEU A 1 108 ? 2.396 10.296 -4.556 1.00 91.06 108 LEU A CA 1
ATOM 883 C C . LEU A 1 108 ? 3.799 9.742 -4.283 1.00 91.06 108 LEU A C 1
ATOM 885 O O . LEU A 1 108 ? 3.941 8.530 -4.126 1.00 91.06 108 LEU A O 1
ATOM 889 N N . CYS A 1 109 ? 4.822 10.598 -4.228 1.00 88.19 109 CYS A N 1
ATOM 890 C CA . CYS A 1 109 ? 6.193 10.190 -3.911 1.00 88.19 109 CYS A CA 1
ATOM 891 C C . CYS A 1 109 ? 6.326 9.644 -2.483 1.00 88.19 109 CYS A C 1
ATOM 893 O O . CYS A 1 109 ? 7.134 8.747 -2.264 1.00 88.19 109 CYS A O 1
ATOM 895 N N . HIS A 1 110 ? 5.506 10.135 -1.551 1.00 90.50 110 HIS A N 1
ATOM 896 C CA . HIS A 1 110 ? 5.509 9.739 -0.138 1.00 90.50 110 HIS A CA 1
ATOM 897 C C . HIS A 1 110 ? 4.215 9.023 0.271 1.00 90.50 110 HIS A C 1
ATOM 899 O O . HIS A 1 110 ? 3.749 9.127 1.406 1.00 90.50 110 HIS A O 1
ATOM 905 N N . ILE A 1 111 ? 3.599 8.282 -0.655 1.00 93.38 111 ILE A N 1
ATOM 906 C CA . ILE A 1 111 ? 2.311 7.626 -0.401 1.00 93.38 111 ILE A CA 1
ATOM 907 C C . ILE A 1 111 ? 2.370 6.650 0.785 1.00 93.38 111 ILE A C 1
ATOM 909 O O . ILE A 1 111 ? 1.391 6.549 1.520 1.00 93.38 111 ILE A O 1
ATOM 913 N N . SER A 1 112 ? 3.496 5.970 1.030 1.00 94.44 112 SER A N 1
ATOM 914 C CA . SER A 1 112 ? 3.651 5.061 2.181 1.00 94.44 112 SER A CA 1
ATOM 915 C C . SER A 1 112 ? 3.548 5.819 3.510 1.00 94.44 112 SER A C 1
ATOM 917 O O . SER A 1 112 ? 2.858 5.367 4.423 1.00 94.44 112 SER A O 1
ATOM 919 N N . TYR A 1 113 ? 4.161 7.005 3.587 1.00 95.12 113 TYR A N 1
ATOM 920 C CA . TYR A 1 113 ? 4.085 7.904 4.740 1.00 95.12 113 TYR A CA 1
ATOM 921 C C . TYR A 1 113 ? 2.647 8.400 4.956 1.00 95.12 113 TYR A C 1
ATOM 923 O O . TYR A 1 113 ? 2.042 8.162 6.005 1.00 95.12 113 TYR A O 1
ATOM 931 N N . TYR A 1 114 ? 2.049 9.020 3.933 1.00 94.19 114 TYR A N 1
ATOM 932 C CA . TYR A 1 114 ? 0.722 9.629 4.060 1.00 94.19 114 TYR A CA 1
ATOM 933 C C . TYR A 1 114 ? -0.387 8.597 4.274 1.00 94.19 114 TYR A C 1
ATOM 935 O O . TYR A 1 114 ? -1.290 8.819 5.077 1.00 94.19 114 TYR A O 1
ATOM 943 N N . SER A 1 115 ? -0.323 7.445 3.603 1.00 95.56 115 SER A N 1
ATOM 944 C CA . SER A 1 115 ? -1.321 6.380 3.760 1.00 95.56 115 SER A CA 1
ATOM 945 C C . SER A 1 115 ? -1.395 5.844 5.191 1.00 95.56 115 SER A C 1
ATOM 947 O O . SER A 1 115 ? -2.494 5.531 5.652 1.00 95.56 115 SER A O 1
ATOM 949 N N . LEU A 1 116 ? -0.270 5.772 5.914 1.00 94.62 116 LEU A N 1
ATOM 950 C CA . LEU A 1 116 ? -0.241 5.338 7.312 1.00 94.62 116 LEU A CA 1
ATOM 951 C C . LEU A 1 116 ? -0.848 6.391 8.251 1.00 94.62 116 LEU A C 1
ATOM 953 O O . LEU A 1 116 ? -1.633 6.040 9.134 1.00 94.62 116 LEU A O 1
ATOM 957 N N . ILE A 1 117 ? -0.558 7.674 8.016 1.00 91.62 117 ILE A N 1
ATOM 958 C CA . ILE A 1 117 ? -1.190 8.794 8.732 1.00 91.62 117 ILE A CA 1
ATOM 959 C C . ILE A 1 117 ? -2.706 8.761 8.516 1.00 91.62 117 ILE A C 1
ATOM 961 O O . ILE A 1 117 ? -3.473 8.672 9.472 1.00 91.62 117 ILE A O 1
ATOM 965 N N . ILE A 1 118 ? -3.151 8.728 7.261 1.00 91.81 118 ILE A N 1
ATOM 966 C CA . ILE A 1 118 ? -4.569 8.659 6.887 1.00 91.81 118 ILE A CA 1
ATOM 967 C C . ILE A 1 118 ? -5.264 7.454 7.538 1.00 91.81 118 ILE A C 1
ATOM 969 O O . ILE A 1 118 ? -6.370 7.571 8.065 1.00 91.81 118 ILE A O 1
ATOM 973 N N . THR A 1 119 ? -4.612 6.292 7.544 1.00 92.38 119 THR A N 1
ATOM 974 C CA . THR A 1 119 ? -5.118 5.072 8.190 1.00 92.38 119 THR A CA 1
ATOM 975 C C . THR A 1 119 ? -5.411 5.293 9.675 1.00 92.38 119 THR A C 1
ATOM 977 O O . THR A 1 119 ? -6.471 4.887 10.159 1.00 92.38 119 THR A O 1
ATOM 980 N N . ARG A 1 120 ? -4.511 5.977 10.395 1.00 88.69 120 ARG A N 1
ATOM 981 C CA . ARG A 1 120 ? -4.681 6.278 11.822 1.00 88.69 120 ARG A CA 1
ATOM 982 C C . ARG A 1 120 ? -5.902 7.153 12.089 1.00 88.69 120 ARG A C 1
ATOM 984 O O . ARG A 1 120 ? -6.624 6.904 13.054 1.00 88.69 120 ARG A O 1
ATOM 991 N N . PHE A 1 121 ? -6.110 8.170 11.257 1.00 86.88 121 PHE A N 1
ATOM 992 C CA . PHE A 1 121 ? -7.138 9.198 11.459 1.00 86.88 121 PHE A CA 1
ATOM 993 C C . PHE A 1 121 ? -8.497 8.864 10.837 1.00 86.88 121 PHE A C 1
ATOM 995 O O . PHE A 1 121 ? -9.455 9.606 11.022 1.00 86.88 121 PHE A O 1
ATOM 1002 N N . SER A 1 122 ? -8.597 7.731 10.146 1.00 87.12 122 SER A N 1
ATOM 1003 C CA . SER A 1 122 ? -9.830 7.231 9.531 1.00 87.12 122 SER A CA 1
ATOM 1004 C C . SER A 1 122 ? -10.344 5.947 10.190 1.00 87.12 122 SER A C 1
ATOM 1006 O O . SER A 1 122 ? -11.087 5.194 9.565 1.00 87.12 122 SER A O 1
ATOM 1008 N N . ALA A 1 123 ? -9.905 5.652 11.421 1.00 82.50 123 ALA A N 1
ATOM 1009 C CA . ALA A 1 123 ? -10.253 4.434 12.165 1.00 82.50 123 ALA A CA 1
ATOM 1010 C C . ALA A 1 123 ? -10.078 3.132 11.352 1.00 82.50 123 ALA A C 1
ATOM 1012 O O . ALA A 1 123 ? -10.873 2.198 11.455 1.00 82.50 123 ALA A O 1
ATOM 1013 N N . GLY A 1 124 ? -9.039 3.068 10.509 1.00 81.00 124 GLY A N 1
ATOM 1014 C CA . GLY A 1 124 ? -8.750 1.897 9.678 1.00 81.00 124 GLY A CA 1
ATOM 1015 C C . GLY A 1 124 ? -9.733 1.659 8.525 1.00 81.00 124 GLY A C 1
ATOM 1016 O O . GLY A 1 124 ? -9.828 0.537 8.019 1.00 81.00 124 GLY A O 1
ATOM 1017 N N . VAL A 1 125 ? -10.460 2.695 8.079 1.00 91.25 125 VAL A N 1
ATOM 1018 C CA . VAL A 1 125 ? -11.092 2.683 6.748 1.00 91.25 125 VAL A CA 1
ATOM 1019 C C . VAL A 1 125 ? -10.015 2.525 5.677 1.00 91.25 125 VAL A C 1
ATOM 1021 O O . VAL A 1 125 ? -10.175 1.718 4.764 1.00 91.25 125 VAL A O 1
ATOM 1024 N N . PHE A 1 126 ? -8.921 3.275 5.790 1.00 94.44 126 PHE A N 1
ATOM 1025 C CA . PHE A 1 126 ? -7.759 3.136 4.918 1.00 94.44 126 PHE A CA 1
ATOM 1026 C C . PHE A 1 126 ? -6.802 2.052 5.429 1.00 94.44 126 PHE A C 1
ATOM 1028 O O . PHE A 1 126 ? -6.861 1.643 6.588 1.00 94.44 126 PHE A O 1
ATOM 1035 N N . SER A 1 127 ? -5.939 1.555 4.541 1.00 95.19 127 SER A N 1
ATOM 1036 C CA . SER A 1 127 ? -4.888 0.582 4.869 1.00 95.19 127 SER A CA 1
ATOM 1037 C C . SER A 1 127 ? -3.531 1.097 4.383 1.00 95.19 127 SER A C 1
ATOM 1039 O O . SER A 1 127 ? -3.476 1.621 3.272 1.00 95.19 127 SER A O 1
ATOM 1041 N N . PRO A 1 128 ? -2.430 0.927 5.138 1.00 96.00 128 PRO A N 1
ATOM 1042 C CA . PRO A 1 128 ? -1.121 1.461 4.773 1.00 96.00 128 PRO A CA 1
ATOM 1043 C C . PRO A 1 128 ? -0.686 0.996 3.382 1.00 96.00 128 PRO A C 1
ATOM 1045 O O . PRO A 1 128 ? -0.711 -0.192 3.068 1.00 96.00 128 PRO A O 1
ATOM 1048 N N . TRP A 1 129 ? -0.255 1.905 2.519 1.00 96.44 129 TRP A N 1
ATOM 1049 C CA . TRP A 1 129 ? 0.152 1.541 1.169 1.00 96.44 129 TRP A CA 1
ATOM 1050 C C . TRP A 1 129 ? 1.591 1.011 1.159 1.00 96.44 129 TRP A C 1
ATOM 1052 O O . TRP A 1 129 ? 2.538 1.756 0.927 1.00 96.44 129 TRP A O 1
ATOM 1062 N N . LEU A 1 130 ? 1.755 -0.293 1.404 1.00 96.12 130 LEU A N 1
ATOM 1063 C CA . LEU A 1 130 ? 3.067 -0.959 1.395 1.00 96.12 130 LEU A CA 1
ATOM 1064 C C . LEU A 1 130 ? 3.511 -1.426 -0.002 1.00 96.12 130 LEU A C 1
ATOM 1066 O O . LEU A 1 130 ? 4.630 -1.893 -0.162 1.00 96.12 130 LEU A O 1
ATOM 1070 N N . PHE A 1 131 ? 2.675 -1.293 -1.035 1.00 94.44 131 PHE A N 1
ATOM 1071 C CA . PHE A 1 131 ? 2.984 -1.743 -2.401 1.00 94.44 131 PHE A CA 1
ATOM 1072 C C . PHE A 1 131 ? 3.780 -0.709 -3.218 1.00 94.44 131 PHE A C 1
ATOM 1074 O O . PHE A 1 131 ? 3.602 -0.588 -4.435 1.00 94.44 131 PHE A O 1
ATOM 1081 N N . LEU A 1 132 ? 4.649 0.075 -2.571 1.00 89.88 132 LEU A N 1
ATOM 1082 C CA . LEU A 1 132 ? 5.501 1.043 -3.261 1.00 89.88 132 LEU A CA 1
ATOM 1083 C C . LEU A 1 132 ? 6.422 0.304 -4.246 1.00 89.88 132 LEU A C 1
ATOM 1085 O O . LEU A 1 132 ? 7.164 -0.590 -3.855 1.00 89.88 132 LEU A O 1
ATOM 1089 N N . TYR A 1 133 ? 6.330 0.653 -5.533 1.00 87.00 133 TYR A N 1
ATOM 1090 C CA . TYR A 1 133 ? 6.980 -0.049 -6.655 1.00 87.00 133 TYR A CA 1
ATOM 1091 C C . TYR A 1 133 ? 6.604 -1.535 -6.834 1.00 87.00 133 TYR A C 1
ATOM 1093 O O . TYR A 1 133 ? 7.151 -2.179 -7.719 1.00 87.00 133 TYR A O 1
ATOM 1101 N N . GLN A 1 134 ? 5.637 -2.058 -6.072 1.00 90.50 134 GLN A N 1
ATOM 1102 C CA . GLN A 1 134 ? 5.180 -3.457 -6.112 1.00 90.50 134 GLN A CA 1
ATOM 1103 C C . GLN A 1 134 ? 3.712 -3.561 -6.557 1.00 90.50 134 GLN A C 1
ATOM 1105 O O . GLN A 1 134 ? 2.947 -4.404 -6.088 1.00 90.50 134 GLN A O 1
ATOM 1110 N N . TYR A 1 135 ? 3.285 -2.662 -7.448 1.00 90.31 135 TYR A N 1
ATOM 1111 C CA . TYR A 1 135 ? 1.892 -2.596 -7.898 1.00 90.31 135 TYR A CA 1
ATOM 1112 C C . TYR A 1 135 ? 1.454 -3.856 -8.661 1.00 90.31 135 TYR A C 1
ATOM 1114 O O . TYR A 1 135 ? 0.302 -4.258 -8.557 1.00 90.31 135 TYR A O 1
ATOM 1122 N N . ASN A 1 136 ? 2.368 -4.509 -9.381 1.00 87.94 136 ASN A N 1
ATOM 1123 C CA . ASN A 1 136 ? 2.118 -5.791 -10.045 1.00 87.94 136 ASN A CA 1
ATOM 1124 C C . ASN A 1 136 ? 1.693 -6.878 -9.045 1.00 87.94 136 ASN A C 1
ATOM 1126 O O . ASN A 1 136 ? 0.759 -7.619 -9.319 1.00 87.94 136 ASN A O 1
ATOM 1130 N N . ILE A 1 137 ? 2.320 -6.932 -7.865 1.00 92.12 137 ILE A N 1
ATOM 1131 C CA . ILE A 1 137 ? 1.936 -7.874 -6.806 1.00 92.12 137 ILE A CA 1
ATOM 1132 C C . ILE A 1 137 ? 0.525 -7.559 -6.308 1.00 92.12 137 ILE A C 1
ATOM 1134 O O . ILE A 1 137 ? -0.295 -8.460 -6.170 1.00 92.12 137 ILE A O 1
ATOM 1138 N N . PHE A 1 138 ? 0.215 -6.280 -6.078 1.00 95.81 138 PHE A N 1
ATOM 1139 C CA . PHE A 1 138 ? -1.135 -5.865 -5.696 1.00 95.81 138 PHE A CA 1
ATOM 1140 C C . PHE A 1 138 ? -2.180 -6.248 -6.757 1.00 95.81 138 PHE A C 1
ATOM 1142 O O . PHE A 1 138 ? -3.235 -6.779 -6.419 1.00 95.81 138 PHE A O 1
ATOM 1149 N N . GLU A 1 139 ? -1.886 -6.017 -8.036 1.00 93.88 139 GLU A N 1
ATOM 1150 C CA . GLU A 1 139 ? -2.777 -6.370 -9.141 1.00 93.88 139 GLU A CA 1
ATOM 1151 C C . GLU A 1 139 ? -3.017 -7.883 -9.224 1.00 93.88 139 GLU A C 1
ATOM 1153 O O . GLU A 1 139 ? -4.164 -8.306 -9.368 1.00 93.88 139 GLU A O 1
ATOM 1158 N N . GLU A 1 140 ? -1.976 -8.698 -9.051 1.00 93.50 140 GLU A N 1
ATOM 1159 C CA . GLU A 1 140 ? -2.088 -10.159 -8.996 1.00 93.50 140 GLU A CA 1
ATOM 1160 C C . GLU A 1 140 ? -2.923 -10.636 -7.804 1.00 93.50 140 GLU A C 1
ATOM 1162 O O . GLU A 1 140 ? -3.784 -11.497 -7.972 1.00 93.50 140 GLU A O 1
ATOM 1167 N N . ILE A 1 141 ? -2.736 -10.043 -6.617 1.00 96.44 141 ILE A N 1
ATOM 1168 C CA . ILE A 1 141 ? -3.597 -10.306 -5.454 1.00 96.44 141 ILE A CA 1
ATOM 1169 C C . ILE A 1 141 ? -5.051 -9.994 -5.814 1.00 96.44 141 ILE A C 1
ATOM 1171 O O . ILE A 1 141 ? -5.950 -10.796 -5.556 1.00 96.44 141 ILE A O 1
ATOM 1175 N N . CYS A 1 142 ? -5.312 -8.841 -6.430 1.00 96.69 142 CYS A N 1
ATOM 1176 C CA . CYS A 1 142 ? -6.673 -8.484 -6.796 1.00 96.69 142 CYS A CA 1
ATOM 1177 C C . CYS A 1 142 ? -7.282 -9.456 -7.812 1.00 96.69 142 CYS A C 1
ATOM 1179 O O . CYS A 1 142 ? -8.439 -9.843 -7.651 1.00 96.69 142 CYS A O 1
ATOM 1181 N N . GLN A 1 143 ? -6.516 -9.887 -8.814 1.00 94.88 143 GLN A N 1
ATOM 1182 C CA . GLN A 1 143 ? -6.961 -10.875 -9.797 1.00 94.88 143 GLN A CA 1
ATOM 1183 C C . GLN A 1 143 ? -7.253 -12.232 -9.142 1.00 94.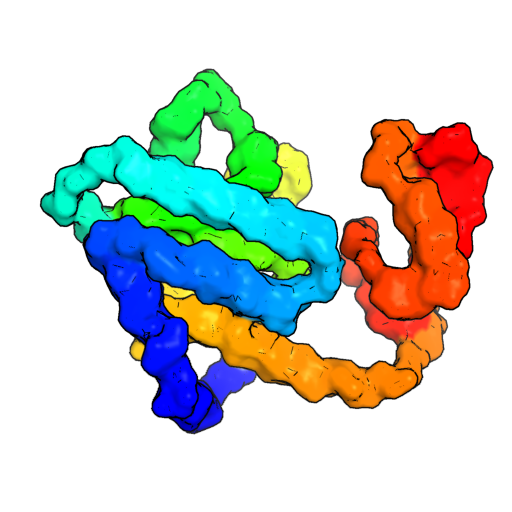88 143 GLN A C 1
ATOM 1185 O O . GLN A 1 143 ? -8.353 -12.758 -9.303 1.00 94.88 143 GLN A O 1
ATOM 1190 N N . GLU A 1 144 ? -6.322 -12.763 -8.347 1.00 94.94 144 GLU A N 1
ATOM 1191 C CA . GLU A 1 144 ? -6.456 -14.079 -7.711 1.00 94.94 144 GLU A CA 1
ATOM 1192 C C . GLU A 1 144 ? -7.658 -14.129 -6.757 1.00 94.94 144 GLU A C 1
ATOM 1194 O O . GLU A 1 144 ? -8.448 -15.080 -6.734 1.00 94.94 144 GLU A O 1
ATOM 1199 N N . PHE A 1 145 ? -7.859 -13.066 -5.982 1.00 95.88 145 PHE A N 1
ATOM 1200 C CA . PHE A 1 145 ? -8.915 -13.014 -4.975 1.00 95.88 145 PHE A CA 1
ATOM 1201 C C . PHE A 1 145 ? -10.213 -12.360 -5.467 1.00 95.88 145 PHE A C 1
ATOM 1203 O O . PHE A 1 145 ? -11.149 -12.227 -4.678 1.00 95.88 145 PHE A O 1
ATOM 1210 N N . ASN A 1 146 ? -10.318 -12.049 -6.766 1.00 95.56 146 ASN A N 1
ATOM 1211 C CA . ASN A 1 146 ? -11.463 -11.377 -7.392 1.00 95.56 146 ASN A CA 1
ATOM 1212 C C . ASN A 1 146 ? -11.825 -10.036 -6.725 1.00 95.56 146 ASN A C 1
ATOM 1214 O O . ASN A 1 146 ? -12.998 -9.677 -6.612 1.00 95.56 146 ASN A O 1
ATOM 1218 N N . ILE A 1 147 ? -10.820 -9.284 -6.277 1.00 96.81 147 ILE A N 1
ATOM 1219 C CA . ILE A 1 147 ? -11.002 -7.924 -5.770 1.00 96.81 147 ILE A CA 1
ATOM 1220 C C . ILE A 1 147 ? -11.125 -6.999 -6.975 1.00 96.81 147 ILE A C 1
ATOM 1222 O O . ILE A 1 147 ? -10.242 -6.944 -7.830 1.00 96.81 147 ILE A O 1
ATOM 1226 N N . LYS A 1 148 ? -12.222 -6.243 -7.041 1.00 94.38 148 LYS A N 1
ATOM 1227 C CA . LYS A 1 148 ? -12.436 -5.268 -8.111 1.00 94.38 148 LYS A CA 1
ATOM 1228 C C . LYS A 1 148 ? -11.315 -4.225 -8.103 1.00 94.38 148 LYS A C 1
ATOM 1230 O O . LYS A 1 148 ? -11.115 -3.546 -7.101 1.00 94.38 148 LYS A O 1
ATOM 1235 N N . THR A 1 149 ? -10.624 -4.058 -9.225 1.00 92.44 149 THR A N 1
ATOM 1236 C CA . THR A 1 149 ? -9.638 -2.989 -9.406 1.00 92.44 149 THR A CA 1
ATOM 1237 C C . THR A 1 149 ? -10.279 -1.787 -10.106 1.00 92.44 149 THR A C 1
ATOM 1239 O O . THR A 1 149 ? -11.059 -1.959 -11.049 1.00 92.44 149 THR A O 1
ATOM 1242 N N . PRO A 1 150 ? -10.015 -0.550 -9.648 1.00 93.19 150 PRO A N 1
ATOM 1243 C CA . PRO A 1 150 ? -10.423 0.637 -10.383 1.00 93.19 150 PRO A CA 1
ATOM 1244 C C . PRO A 1 150 ? -9.568 0.815 -11.645 1.00 93.19 150 PRO A C 1
ATOM 1246 O O . PRO A 1 150 ? -8.465 0.287 -11.751 1.00 93.19 150 PRO A O 1
ATOM 1249 N N . GLU A 1 151 ? -10.054 1.605 -12.601 1.00 92.56 151 GLU A N 1
ATOM 1250 C CA . GLU A 1 151 ? -9.259 1.960 -13.778 1.00 92.56 151 GLU A CA 1
ATOM 1251 C C . GLU A 1 151 ? -8.059 2.829 -13.377 1.00 92.56 151 GLU A C 1
ATOM 1253 O O . GLU A 1 151 ? -8.207 3.824 -12.657 1.00 92.56 151 GLU A O 1
ATOM 1258 N N . ILE A 1 152 ? -6.871 2.452 -13.854 1.00 92.44 152 ILE A N 1
ATOM 1259 C CA . ILE A 1 152 ? -5.624 3.153 -13.554 1.00 92.44 152 ILE A CA 1
ATOM 1260 C C . ILE A 1 152 ? -5.612 4.508 -14.290 1.00 92.44 152 ILE A C 1
ATOM 1262 O O . ILE A 1 152 ? -5.627 4.538 -15.521 1.00 92.44 152 ILE A O 1
ATOM 1266 N N . PRO A 1 153 ? -5.502 5.647 -13.582 1.00 93.81 153 PRO A N 1
ATOM 1267 C CA . PRO A 1 153 ? -5.504 6.961 -14.218 1.00 93.81 153 PRO A CA 1
ATOM 1268 C C . PRO A 1 153 ? -4.266 7.221 -15.086 1.00 93.81 153 PRO A C 1
ATOM 1270 O O . PRO A 1 153 ? -3.211 6.599 -14.935 1.00 93.81 153 PRO A O 1
ATOM 1273 N N . SER A 1 154 ? -4.329 8.239 -15.943 1.00 91.62 154 SER A N 1
ATOM 1274 C CA . SER A 1 154 ? -3.160 8.708 -16.700 1.00 91.62 154 SER A CA 1
ATOM 1275 C C . SER A 1 154 ? -2.000 9.111 -15.777 1.00 91.62 154 SER A C 1
ATOM 1277 O O . SER A 1 154 ? -2.206 9.747 -14.748 1.00 91.62 154 SER A O 1
ATOM 1279 N N . LYS A 1 155 ? -0.750 8.809 -16.162 1.00 86.25 155 LYS A N 1
ATOM 1280 C CA . LYS A 1 155 ? 0.461 9.217 -15.410 1.00 86.25 155 LYS A CA 1
ATOM 1281 C C . LYS A 1 155 ? 0.594 10.744 -15.276 1.00 86.25 155 LYS A C 1
ATOM 1283 O O . LYS A 1 155 ? 1.229 11.223 -14.341 1.00 86.25 155 LYS A O 1
ATOM 1288 N N . LYS A 1 156 ? 0.013 11.500 -16.217 1.00 89.06 156 LYS A N 1
ATOM 1289 C CA . LYS A 1 156 ? 0.016 12.973 -16.206 1.00 89.06 156 LYS A CA 1
ATOM 1290 C C . LYS A 1 156 ? -1.022 13.560 -15.248 1.00 89.06 156 LYS A C 1
ATOM 1292 O O . LYS A 1 156 ? -0.870 14.701 -14.831 1.00 89.06 156 LYS A O 1
ATOM 1297 N N . ASP A 1 157 ? -2.059 12.797 -14.906 1.00 93.31 157 ASP A N 1
ATOM 1298 C CA . ASP A 1 157 ? -3.126 13.243 -14.016 1.00 93.31 157 ASP A CA 1
ATOM 1299 C C . ASP A 1 157 ? -2.806 12.846 -12.570 1.00 93.31 157 ASP A C 1
ATOM 1301 O O . ASP A 1 157 ? -3.234 11.806 -12.062 1.00 93.31 157 ASP A O 1
ATOM 1305 N N . LYS A 1 158 ? -1.987 13.677 -11.918 1.00 91.81 158 LYS A N 1
ATOM 1306 C CA . LYS A 1 158 ? -1.497 13.438 -10.554 1.00 91.81 158 LYS A CA 1
ATOM 1307 C C . LYS A 1 158 ? -2.629 13.426 -9.526 1.00 91.81 158 LYS A C 1
ATOM 1309 O O . LYS A 1 158 ? -2.621 12.586 -8.633 1.00 91.81 158 LYS A O 1
ATOM 1314 N N . LYS A 1 159 ? -3.640 14.285 -9.698 1.00 92.31 159 LYS A N 1
ATOM 1315 C CA . LYS A 1 159 ? -4.821 14.319 -8.826 1.00 92.31 159 LYS A CA 1
ATOM 1316 C C . LYS A 1 159 ? -5.581 13.003 -8.890 1.00 92.31 159 LYS A C 1
ATOM 1318 O O . LYS A 1 159 ? -5.828 12.384 -7.860 1.00 92.31 159 LYS A O 1
ATOM 1323 N N . SER A 1 160 ? -5.923 12.547 -10.094 1.00 94.44 160 SER A N 1
ATOM 1324 C CA . SER A 1 160 ? -6.637 11.278 -10.239 1.00 94.44 160 SER A CA 1
ATOM 1325 C C . SER A 1 160 ? -5.790 10.101 -9.760 1.00 94.44 160 SER A C 1
ATOM 1327 O O . SER A 1 160 ? -6.338 9.175 -9.173 1.00 94.44 160 SER A O 1
ATOM 1329 N N . ARG A 1 161 ? -4.460 10.139 -9.942 1.00 93.31 161 ARG A N 1
ATOM 1330 C CA . ARG A 1 161 ? -3.528 9.142 -9.384 1.00 93.31 161 ARG A CA 1
ATOM 1331 C C . ARG A 1 161 ? -3.527 9.116 -7.860 1.00 93.31 161 ARG A C 1
ATOM 1333 O O . ARG A 1 161 ? -3.476 8.032 -7.299 1.00 93.31 161 ARG A O 1
ATOM 1340 N N . TRP A 1 162 ? -3.611 10.266 -7.202 1.00 93.56 162 TRP A N 1
ATOM 1341 C CA . TRP A 1 162 ? -3.751 10.326 -5.750 1.00 93.56 162 TRP A CA 1
ATOM 1342 C C . TRP A 1 162 ? -5.100 9.752 -5.300 1.00 93.56 162 TRP A C 1
ATOM 1344 O O . TRP A 1 162 ? -5.152 8.845 -4.474 1.00 93.56 162 TRP A O 1
ATOM 1354 N N . LEU A 1 163 ? -6.195 10.165 -5.947 1.00 95.12 163 LEU A N 1
ATOM 1355 C CA . LEU A 1 163 ? -7.541 9.646 -5.665 1.00 95.12 163 LEU A CA 1
ATOM 1356 C C . LEU A 1 163 ? -7.721 8.166 -6.020 1.00 95.12 163 LEU A C 1
ATOM 1358 O O . LEU A 1 163 ? -8.634 7.516 -5.518 1.00 95.12 163 LEU A O 1
ATOM 1362 N N . TYR A 1 164 ? -6.841 7.598 -6.841 1.00 96.44 164 TYR A N 1
ATOM 1363 C CA . TYR A 1 164 ? -6.819 6.165 -7.112 1.00 96.44 164 TYR A CA 1
ATOM 1364 C C . TYR A 1 164 ? -6.662 5.341 -5.826 1.00 96.44 164 TYR A C 1
ATOM 1366 O O . TYR A 1 164 ? -7.298 4.299 -5.685 1.00 96.44 164 TYR A O 1
ATOM 1374 N N . TYR A 1 165 ? -5.896 5.845 -4.852 1.00 96.19 165 TYR A N 1
ATOM 1375 C CA . TYR A 1 165 ? -5.741 5.209 -3.546 1.00 96.19 165 TYR A CA 1
ATOM 1376 C C . TYR A 1 165 ? -7.066 5.140 -2.762 1.00 96.19 165 TYR A C 1
ATOM 1378 O O . TYR A 1 165 ? -7.375 4.108 -2.162 1.00 96.19 165 TYR A O 1
ATOM 1386 N N . ALA A 1 166 ? -7.911 6.176 -2.838 1.00 95.56 166 ALA A N 1
ATOM 1387 C CA . ALA A 1 166 ? -9.262 6.146 -2.270 1.00 95.56 166 ALA A CA 1
ATOM 1388 C C . ALA A 1 166 ? -10.151 5.084 -2.946 1.00 95.56 166 ALA A C 1
ATOM 1390 O O . ALA A 1 166 ? -10.867 4.346 -2.270 1.00 95.56 166 ALA A O 1
ATOM 1391 N N . LYS A 1 167 ? -10.061 4.934 -4.272 1.00 97.00 167 LYS A N 1
ATOM 1392 C CA . LYS A 1 167 ? -10.825 3.914 -5.016 1.00 97.00 167 LYS A CA 1
ATOM 1393 C C . LYS A 1 167 ? -10.376 2.487 -4.703 1.00 97.00 167 LYS A C 1
ATOM 1395 O O . LYS A 1 167 ? -11.206 1.582 -4.582 1.00 97.00 167 LYS A O 1
ATOM 1400 N N . ILE A 1 168 ? -9.067 2.283 -4.544 1.00 97.00 168 ILE A N 1
ATOM 1401 C CA . ILE A 1 168 ? -8.520 1.018 -4.045 1.00 97.00 168 ILE A CA 1
ATOM 1402 C C . ILE A 1 168 ? -9.057 0.748 -2.638 1.00 97.00 168 ILE A C 1
ATOM 1404 O O . ILE A 1 168 ? -9.591 -0.328 -2.389 1.00 97.00 168 ILE A O 1
ATOM 1408 N N . THR A 1 169 ? -8.993 1.740 -1.749 1.00 96.56 169 THR A N 1
ATOM 1409 C CA . THR A 1 169 ? -9.499 1.636 -0.373 1.00 96.56 169 THR A CA 1
ATOM 1410 C C . THR A 1 169 ? -10.975 1.238 -0.340 1.00 96.56 169 THR A C 1
ATOM 1412 O O . THR A 1 169 ? -11.359 0.342 0.410 1.00 96.56 169 THR A O 1
ATOM 1415 N N . TYR A 1 170 ? -11.808 1.840 -1.191 1.00 96.69 170 TYR A N 1
ATOM 1416 C CA . TYR A 1 170 ? -13.212 1.456 -1.327 1.00 96.69 170 TYR A CA 1
ATOM 1417 C C . TYR A 1 170 ? -13.371 -0.018 -1.736 1.00 96.69 170 TYR A C 1
ATOM 1419 O O . TYR A 1 170 ? -14.133 -0.762 -1.117 1.00 96.69 170 TYR A O 1
ATOM 1427 N N . SER A 1 171 ? -12.600 -0.469 -2.727 1.00 96.94 171 SER A N 1
ATOM 1428 C CA . SER A 1 171 ? -12.647 -1.852 -3.217 1.00 96.94 171 SER A CA 1
ATOM 1429 C C . SER A 1 171 ? -12.192 -2.864 -2.158 1.00 96.94 171 SER A C 1
ATOM 1431 O O . SER A 1 171 ? -12.842 -3.892 -1.963 1.00 96.94 171 SER A O 1
ATOM 1433 N N . LEU A 1 172 ? -11.135 -2.542 -1.408 1.00 97.12 172 LEU A N 1
ATOM 1434 C CA . LEU A 1 172 ? -10.652 -3.347 -0.284 1.00 97.12 172 LEU A CA 1
ATOM 1435 C C . LEU A 1 172 ? -11.665 -3.401 0.865 1.00 97.12 172 LEU A C 1
ATOM 1437 O O . LEU A 1 172 ? -11.866 -4.458 1.459 1.00 97.12 172 LEU A O 1
ATOM 1441 N N . ASN A 1 173 ? -12.353 -2.296 1.155 1.00 95.31 173 ASN A N 1
ATOM 1442 C CA . ASN A 1 173 ? -13.408 -2.278 2.166 1.00 95.31 173 ASN A CA 1
ATOM 1443 C C . ASN A 1 173 ? -14.631 -3.101 1.758 1.00 95.31 173 ASN A C 1
ATOM 1445 O O . ASN A 1 173 ? -15.234 -3.740 2.620 1.00 95.31 173 ASN A O 1
ATOM 1449 N N . ASN A 1 174 ? -14.986 -3.134 0.472 1.00 95.75 174 ASN A N 1
ATOM 1450 C CA . ASN A 1 174 ? -16.033 -4.030 -0.018 1.00 95.75 174 ASN A CA 1
ATOM 1451 C C . ASN A 1 174 ? -15.615 -5.494 0.140 1.00 95.75 174 ASN A C 1
ATOM 1453 O O . ASN A 1 174 ? -16.359 -6.266 0.737 1.00 95.75 174 ASN A O 1
A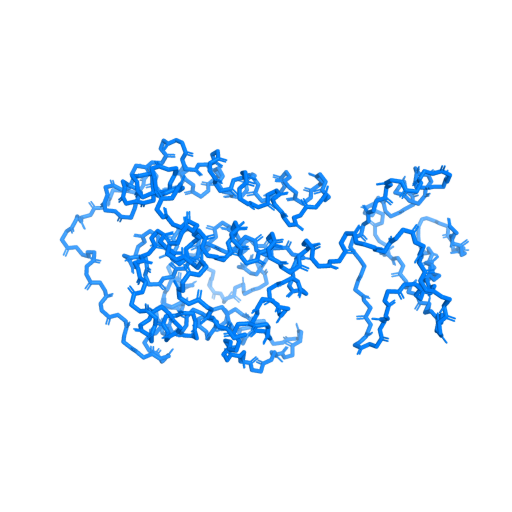TOM 1457 N N . PHE A 1 175 ? -14.389 -5.848 -0.261 1.00 96.69 175 PHE A N 1
ATOM 1458 C CA . PHE A 1 175 ? -13.843 -7.191 -0.051 1.00 96.69 175 PHE A CA 1
ATOM 1459 C C . PHE A 1 175 ? -13.844 -7.597 1.435 1.00 96.69 175 PHE A C 1
ATOM 1461 O O . PHE A 1 175 ? -14.277 -8.699 1.781 1.00 96.69 175 PHE A O 1
ATOM 1468 N N . LYS A 1 176 ? -13.423 -6.686 2.324 1.00 95.38 176 LYS A N 1
ATOM 1469 C CA . LYS A 1 176 ? -13.464 -6.855 3.784 1.00 95.38 176 LYS A CA 1
ATOM 1470 C C . LYS A 1 176 ? -14.888 -7.143 4.271 1.00 95.38 176 LYS A C 1
ATOM 1472 O O . LYS A 1 176 ? -15.097 -8.113 4.994 1.00 95.38 176 LYS A O 1
ATOM 1477 N N . LYS A 1 177 ? -15.872 -6.339 3.846 1.00 94.62 177 LYS A N 1
ATOM 1478 C CA . LYS A 1 177 ? -17.293 -6.488 4.218 1.00 94.62 177 LYS A CA 1
ATOM 1479 C C . LYS A 1 177 ? -17.888 -7.805 3.710 1.00 94.62 177 LYS A C 1
ATOM 1481 O O . LYS A 1 177 ? -18.506 -8.526 4.487 1.00 94.62 177 LYS A O 1
ATOM 1486 N N . GLU A 1 178 ? -17.676 -8.142 2.439 1.00 95.56 178 GLU A N 1
ATOM 1487 C CA . GLU A 1 178 ? -18.173 -9.377 1.813 1.00 95.56 178 GLU A CA 1
ATOM 1488 C C . GLU A 1 178 ? -17.646 -10.637 2.517 1.00 95.56 178 GLU A C 1
ATOM 1490 O O . GLU A 1 178 ? -18.363 -11.633 2.671 1.00 95.56 178 GLU A O 1
ATOM 1495 N N . ASN A 1 179 ? -16.403 -10.581 2.999 1.00 96.06 179 ASN A N 1
ATOM 1496 C CA . ASN A 1 179 ? -15.750 -11.699 3.672 1.00 96.06 179 ASN A CA 1
ATOM 1497 C C . ASN A 1 179 ? -15.816 -11.645 5.203 1.00 96.06 179 ASN A C 1
ATOM 1499 O O . ASN A 1 179 ? -15.403 -12.615 5.830 1.00 96.06 179 ASN A O 1
ATOM 1503 N N . GLN A 1 180 ? -16.421 -10.599 5.780 1.00 95.69 180 GLN A N 1
ATOM 1504 C CA . GLN A 1 180 ? -16.550 -10.374 7.229 1.00 95.69 180 GLN A CA 1
ATOM 1505 C C . GLN A 1 180 ? -15.196 -10.289 7.950 1.00 95.69 180 GLN A C 1
ATOM 1507 O O . GLN A 1 180 ? -15.062 -10.749 9.078 1.00 95.69 180 GLN A O 1
ATOM 1512 N N . LEU A 1 181 ? -14.200 -9.701 7.288 1.00 96.25 181 LEU A N 1
ATOM 1513 C CA . LEU A 1 181 ? -12.863 -9.532 7.846 1.00 96.25 181 LEU A CA 1
ATOM 1514 C C . LEU A 1 181 ? -12.808 -8.293 8.752 1.00 96.25 181 LEU A C 1
ATOM 1516 O O . LEU A 1 181 ? -13.392 -7.246 8.460 1.00 96.25 181 LEU A O 1
ATOM 1520 N N . THR A 1 182 ? -12.056 -8.389 9.839 1.00 95.88 182 THR A N 1
ATOM 1521 C CA . THR A 1 182 ? -11.636 -7.247 10.661 1.00 95.88 182 THR A CA 1
ATOM 1522 C C . THR A 1 182 ? -10.504 -6.452 9.986 1.00 95.88 182 THR A C 1
ATOM 1524 O O . THR A 1 182 ? -9.980 -6.836 8.938 1.00 95.88 182 THR A O 1
ATOM 1527 N N . ILE A 1 183 ? -10.115 -5.304 10.557 1.00 95.00 183 ILE A N 1
ATOM 1528 C CA . ILE A 1 183 ? -8.973 -4.517 10.048 1.00 95.00 183 ILE A CA 1
ATOM 1529 C C . ILE A 1 183 ? -7.656 -5.313 10.141 1.00 95.00 183 ILE A C 1
ATOM 1531 O O . ILE A 1 183 ? -6.963 -5.391 9.123 1.00 95.00 183 ILE A O 1
ATOM 1535 N N . PRO A 1 184 ? -7.318 -5.957 11.281 1.00 97.06 184 PRO A N 1
ATOM 1536 C CA . PRO A 1 184 ? -6.128 -6.802 11.356 1.00 97.06 184 PRO A CA 1
ATOM 1537 C C . PRO A 1 184 ? -6.138 -7.948 10.343 1.00 97.06 184 PRO A C 1
ATOM 1539 O O . PRO A 1 184 ? -5.119 -8.210 9.706 1.00 97.06 184 PRO A O 1
ATOM 1542 N N . GLU A 1 185 ? -7.294 -8.584 10.141 1.00 98.00 185 GLU A N 1
ATOM 1543 C CA . GLU A 1 185 ? -7.460 -9.634 9.136 1.00 98.00 185 GLU A CA 1
ATOM 1544 C C . GLU A 1 185 ? -7.224 -9.120 7.715 1.00 98.00 185 GLU A C 1
ATOM 1546 O O . GLU A 1 185 ? -6.528 -9.776 6.945 1.00 98.00 185 GLU A O 1
ATOM 1551 N N . LEU A 1 186 ? -7.735 -7.934 7.361 1.00 97.69 186 LEU A N 1
ATOM 1552 C CA . LEU A 1 186 ? -7.487 -7.349 6.042 1.00 97.69 186 LEU A CA 1
ATOM 1553 C C . LEU A 1 186 ? -5.989 -7.098 5.805 1.00 97.69 186 LEU A C 1
ATOM 1555 O O . LEU A 1 186 ? -5.491 -7.378 4.717 1.00 97.69 186 LEU A O 1
ATOM 1559 N N . TRP A 1 187 ? -5.254 -6.589 6.796 1.00 97.56 187 TRP A N 1
ATOM 1560 C CA . TRP A 1 187 ? -3.817 -6.323 6.638 1.00 97.56 187 TRP A CA 1
ATOM 1561 C C . TRP A 1 187 ? -2.999 -7.612 6.584 1.00 97.56 187 TRP A C 1
ATOM 1563 O O . TRP A 1 187 ? -2.112 -7.736 5.740 1.00 97.56 187 TRP A O 1
ATOM 1573 N N . ALA A 1 188 ? -3.316 -8.589 7.437 1.00 98.00 188 ALA A N 1
ATOM 1574 C CA . ALA A 1 188 ? -2.695 -9.910 7.380 1.00 98.00 188 ALA A CA 1
ATOM 1575 C C . ALA A 1 188 ? -2.971 -10.591 6.032 1.00 98.00 188 ALA A C 1
ATOM 1577 O O . ALA A 1 188 ? -2.070 -11.179 5.434 1.00 98.00 188 ALA A O 1
ATOM 1578 N N . PHE A 1 189 ? -4.191 -10.443 5.509 1.00 98.06 189 PHE A N 1
ATOM 1579 C CA . PHE A 1 189 ? -4.546 -10.896 4.173 1.00 98.06 189 PHE A CA 1
ATOM 1580 C C . PHE A 1 189 ? -3.680 -10.222 3.102 1.00 98.06 189 PHE A C 1
ATOM 1582 O O . PHE A 1 189 ? -3.019 -10.919 2.337 1.00 98.06 189 PHE A O 1
ATOM 1589 N N . LEU A 1 190 ? -3.644 -8.886 3.066 1.00 97.62 190 LEU A N 1
ATOM 1590 C CA . LEU A 1 190 ? -2.980 -8.125 2.004 1.00 97.62 190 LEU A CA 1
ATOM 1591 C C . LEU A 1 190 ? -1.462 -8.277 1.989 1.00 97.62 190 LEU A C 1
ATOM 1593 O O . LEU A 1 190 ? -0.880 -8.349 0.910 1.00 97.62 190 LEU A O 1
ATOM 1597 N N . TYR A 1 191 ? -0.821 -8.291 3.157 1.00 97.62 191 TYR A N 1
ATOM 1598 C CA . TYR A 1 191 ? 0.635 -8.160 3.237 1.00 97.62 191 TYR A CA 1
ATOM 1599 C C . TYR A 1 191 ? 1.356 -9.436 3.684 1.00 97.62 191 TYR A C 1
ATOM 1601 O O . TYR A 1 191 ? 2.581 -9.496 3.595 1.00 97.62 191 TYR A O 1
ATOM 1609 N N . ASP A 1 192 ? 0.641 -10.464 4.150 1.00 97.06 192 ASP A N 1
ATOM 1610 C CA . ASP A 1 192 ? 1.247 -11.740 4.551 1.00 97.06 192 ASP A CA 1
ATOM 1611 C C . ASP A 1 192 ? 0.664 -12.924 3.782 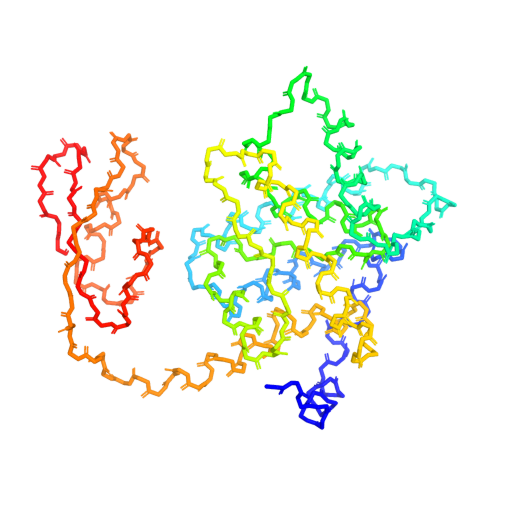1.00 97.06 192 ASP A C 1
ATOM 1613 O O . ASP A 1 192 ? 1.380 -13.560 3.010 1.00 97.06 192 ASP A O 1
ATOM 1617 N N . PHE A 1 193 ? -0.631 -13.198 3.941 1.00 96.62 193 PHE A N 1
ATOM 1618 C CA . PHE A 1 193 ? -1.269 -14.373 3.350 1.00 96.62 193 PHE A CA 1
ATOM 1619 C C . PHE A 1 193 ? -1.286 -14.326 1.820 1.00 96.62 193 PHE A C 1
ATOM 1621 O O . PHE A 1 193 ? -0.764 -15.235 1.179 1.00 96.62 193 PHE A O 1
ATOM 1628 N N . ALA A 1 194 ? -1.872 -13.281 1.227 1.00 96.12 194 ALA A N 1
ATOM 1629 C CA . ALA A 1 194 ? -2.071 -13.206 -0.216 1.00 96.12 194 ALA A CA 1
ATOM 1630 C C . ALA A 1 194 ? -0.748 -13.173 -0.997 1.00 96.12 194 ALA A C 1
ATOM 1632 O O . ALA A 1 194 ? -0.634 -13.946 -1.949 1.00 96.12 194 ALA A O 1
ATOM 1633 N N . PRO A 1 195 ? 0.283 -12.397 -0.592 1.00 94.50 195 PRO A N 1
ATOM 1634 C CA . PRO A 1 195 ? 1.568 -12.446 -1.272 1.00 94.50 195 PRO A CA 1
ATOM 1635 C C . PRO A 1 195 ? 2.229 -13.823 -1.183 1.00 94.50 195 PRO A C 1
ATOM 1637 O O . PRO A 1 195 ? 2.708 -14.333 -2.190 1.00 94.50 195 PRO A O 1
ATOM 1640 N N . LYS A 1 196 ? 2.208 -14.478 -0.012 1.00 92.06 196 LYS A N 1
ATOM 1641 C CA . LYS A 1 196 ? 2.747 -15.840 0.130 1.00 92.06 196 LYS A CA 1
ATOM 1642 C C . LYS A 1 196 ? 1.983 -16.841 -0.730 1.00 92.06 196 LYS A C 1
ATOM 1644 O O . LYS A 1 196 ? 2.615 -17.697 -1.336 1.00 92.06 196 LYS A O 1
ATOM 1649 N N . TYR A 1 197 ? 0.659 -16.711 -0.815 1.00 90.94 197 TYR A N 1
ATOM 1650 C CA . TYR A 1 197 ? -0.189 -17.560 -1.647 1.00 90.94 197 TYR A CA 1
ATOM 1651 C C . TYR A 1 197 ? 0.240 -17.480 -3.120 1.00 90.94 197 TYR A C 1
ATOM 1653 O O . TYR A 1 197 ? 0.688 -18.481 -3.674 1.00 90.94 197 TYR A O 1
ATOM 1661 N N . ILE A 1 198 ? 0.239 -16.281 -3.715 1.00 90.00 198 ILE A N 1
ATOM 1662 C CA . ILE A 1 198 ? 0.560 -16.107 -5.145 1.00 90.00 198 ILE A CA 1
ATOM 1663 C C . ILE A 1 198 ? 2.042 -16.351 -5.472 1.00 90.00 198 ILE A C 1
ATOM 1665 O O . ILE A 1 198 ? 2.373 -16.794 -6.570 1.00 90.00 198 ILE A O 1
ATOM 1669 N N . LEU A 1 199 ? 2.959 -16.081 -4.534 1.00 82.19 199 LEU A N 1
ATOM 1670 C CA . LEU A 1 199 ? 4.392 -16.304 -4.745 1.00 82.19 199 LEU A CA 1
ATOM 1671 C C . LEU A 1 199 ? 4.781 -17.772 -4.551 1.00 82.19 199 LEU A C 1
ATOM 1673 O O . LEU A 1 199 ? 5.681 -18.243 -5.243 1.00 82.19 199 LEU A O 1
ATOM 1677 N N . SER A 1 200 ? 4.097 -18.506 -3.666 1.00 73.38 200 SER A N 1
ATOM 1678 C CA . SER A 1 200 ? 4.331 -19.945 -3.471 1.00 73.38 200 SER A CA 1
ATOM 1679 C C . SER A 1 200 ? 3.990 -20.776 -4.708 1.00 73.38 200 SER A C 1
ATOM 1681 O O . SER A 1 200 ? 4.633 -21.791 -4.961 1.00 73.38 200 SER A O 1
ATOM 1683 N N . GLU A 1 201 ? 3.040 -20.317 -5.526 1.00 59.41 201 GLU A N 1
ATOM 1684 C CA . GLU A 1 201 ? 2.748 -20.930 -6.824 1.00 59.41 201 GLU A CA 1
ATOM 1685 C C . GLU A 1 201 ? 3.865 -20.659 -7.855 1.00 59.41 201 GLU A C 1
ATOM 1687 O O . GLU A 1 201 ? 4.116 -21.479 -8.741 1.00 59.41 201 GLU A O 1
ATOM 1692 N N . LYS A 1 202 ? 4.599 -19.544 -7.711 1.00 56.88 202 LYS A N 1
ATOM 1693 C CA . LYS A 1 202 ? 5.640 -19.087 -8.651 1.00 56.88 202 LYS A CA 1
ATOM 1694 C C . LYS A 1 202 ? 7.056 -19.571 -8.336 1.00 56.88 202 LYS A C 1
ATOM 1696 O O . LYS A 1 202 ? 7.878 -19.638 -9.249 1.00 56.88 202 LYS A O 1
ATOM 1701 N N . THR A 1 203 ? 7.363 -19.970 -7.102 1.00 47.75 203 THR A N 1
ATOM 1702 C CA . THR A 1 203 ? 8.688 -20.500 -6.700 1.00 47.75 203 THR A CA 1
ATOM 1703 C C . THR A 1 203 ? 9.071 -21.833 -7.359 1.00 47.75 203 THR A C 1
ATOM 1705 O O . THR A 1 203 ? 10.159 -22.353 -7.117 1.00 47.75 203 THR A O 1
ATOM 1708 N N . THR A 1 204 ? 8.226 -22.365 -8.244 1.00 44.84 204 THR A N 1
ATOM 1709 C CA . THR A 1 204 ? 8.491 -23.579 -9.031 1.00 44.84 204 THR A CA 1
ATOM 1710 C C . THR A 1 204 ? 9.195 -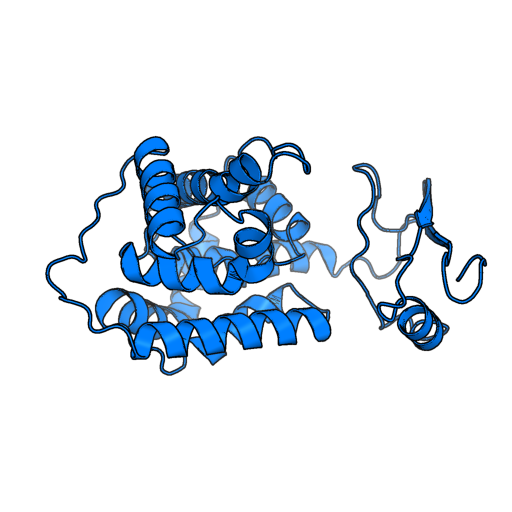23.287 -10.369 1.00 44.84 204 THR A C 1
ATOM 1712 O O . THR A 1 204 ? 9.586 -24.218 -11.072 1.00 44.84 204 THR A O 1
ATOM 1715 N N . VAL A 1 205 ? 9.407 -22.016 -10.740 1.00 50.38 205 VAL A N 1
ATOM 1716 C CA . VAL A 1 205 ? 10.160 -21.644 -11.952 1.00 50.38 205 VAL A CA 1
ATOM 1717 C C . VAL A 1 205 ? 11.666 -21.786 -11.680 1.00 50.38 205 VAL A C 1
ATOM 1719 O O . VAL A 1 205 ? 12.358 -20.812 -11.403 1.00 50.38 205 VAL A O 1
ATOM 1722 N N . GLN A 1 206 ? 12.175 -23.023 -11.709 1.00 56.41 206 GLN A N 1
ATOM 1723 C CA . GLN A 1 206 ? 13.617 -23.309 -11.605 1.00 56.41 206 GLN A CA 1
ATOM 1724 C C . GLN A 1 206 ? 14.393 -22.876 -12.861 1.00 56.41 206 GLN A C 1
ATOM 1726 O O . GLN A 1 206 ? 15.587 -22.604 -12.778 1.00 56.41 206 GLN A O 1
ATOM 1731 N N . GLU A 1 207 ? 13.712 -22.762 -14.004 1.00 68.75 207 GLU A N 1
ATOM 1732 C CA . GLU A 1 207 ? 14.268 -22.259 -15.259 1.00 68.75 207 GLU A CA 1
ATOM 1733 C C . GLU A 1 207 ? 13.340 -21.192 -15.839 1.00 68.75 207 GLU A C 1
ATOM 1735 O O . GLU A 1 207 ? 12.136 -21.417 -15.985 1.00 68.75 207 GLU A O 1
ATOM 1740 N N . LEU A 1 208 ? 13.897 -20.023 -16.175 1.00 76.50 208 LEU A N 1
ATOM 1741 C CA . LEU A 1 208 ? 13.146 -18.986 -16.877 1.00 76.50 208 LEU A CA 1
ATOM 1742 C C . LEU A 1 208 ? 12.633 -19.549 -18.212 1.00 76.50 208 LEU A C 1
ATOM 1744 O O . LEU A 1 208 ? 13.392 -20.208 -18.931 1.00 76.50 208 LEU A O 1
ATOM 1748 N N . PRO A 1 209 ? 11.369 -19.287 -18.582 1.00 82.94 209 PRO A N 1
ATOM 1749 C CA . PRO A 1 209 ? 10.875 -19.686 -19.887 1.00 82.94 209 PRO A CA 1
ATOM 1750 C C . PRO A 1 209 ? 11.685 -18.981 -20.980 1.00 82.94 209 PRO A C 1
ATOM 1752 O O . PRO A 1 209 ? 12.244 -17.900 -20.785 1.00 82.94 209 PRO A O 1
ATOM 1755 N N . LYS A 1 210 ? 11.735 -19.594 -22.165 1.00 86.44 210 LYS A N 1
ATOM 1756 C CA . LYS A 1 210 ? 12.405 -18.990 -23.317 1.00 86.44 210 LYS A CA 1
ATOM 1757 C C . LYS A 1 210 ? 11.783 -17.624 -23.621 1.00 86.44 210 LYS A C 1
ATOM 1759 O O . LYS A 1 210 ? 10.571 -17.543 -23.817 1.00 86.44 210 LYS A O 1
ATOM 1764 N N . ALA A 1 211 ? 12.633 -16.605 -23.736 1.00 87.62 211 ALA A N 1
ATOM 1765 C CA . ALA A 1 211 ? 12.232 -15.254 -24.108 1.00 87.62 211 ALA A CA 1
ATOM 1766 C C . ALA A 1 211 ? 11.344 -15.256 -25.359 1.00 87.62 211 ALA A C 1
ATOM 1768 O O . ALA A 1 211 ? 11.695 -15.857 -26.385 1.00 87.62 211 ALA A O 1
ATOM 1769 N N . LYS A 1 212 ? 10.202 -14.570 -25.275 1.00 87.50 212 LYS A N 1
ATOM 1770 C CA . LYS A 1 212 ? 9.288 -14.378 -26.408 1.00 87.50 212 LYS A CA 1
ATOM 1771 C C . LYS A 1 212 ? 9.498 -13.016 -27.055 1.00 87.50 212 LYS A C 1
ATOM 1773 O O . LYS A 1 212 ? 9.316 -12.884 -28.264 1.00 87.50 212 LYS A O 1
ATOM 1778 N N . SER A 1 213 ? 9.915 -12.034 -26.261 1.00 88.62 213 SER A N 1
ATOM 1779 C CA . SER A 1 213 ? 10.127 -10.653 -26.671 1.00 88.62 213 SER A CA 1
ATOM 1780 C C . SER A 1 213 ? 11.438 -10.090 -26.120 1.00 88.62 213 SER A C 1
ATOM 1782 O O . SER A 1 213 ? 12.022 -10.601 -25.162 1.00 88.62 213 SER A O 1
ATOM 1784 N N . CYS A 1 214 ? 11.898 -9.008 -26.747 1.00 88.88 214 CYS A N 1
ATOM 1785 C CA . CYS A 1 214 ? 13.009 -8.193 -26.274 1.00 88.88 214 CYS A CA 1
ATOM 1786 C C . CYS A 1 214 ? 12.581 -6.721 -26.261 1.00 88.88 214 CYS A C 1
ATOM 1788 O O . CYS A 1 214 ? 12.012 -6.232 -27.241 1.00 88.88 214 CYS A O 1
ATOM 1790 N N . TYR A 1 215 ? 12.845 -6.023 -25.159 1.00 88.38 215 TYR A N 1
ATOM 1791 C CA . TYR A 1 215 ? 12.464 -4.630 -24.943 1.00 88.38 215 TYR A CA 1
ATOM 1792 C C . TYR A 1 215 ? 13.701 -3.751 -24.819 1.00 88.38 215 TYR A C 1
ATOM 1794 O O . TYR A 1 215 ? 14.654 -4.125 -24.152 1.00 88.38 215 TYR A O 1
ATOM 1802 N N . LEU A 1 216 ? 13.668 -2.559 -25.415 1.00 86.62 216 LEU A N 1
ATOM 1803 C CA . LEU A 1 216 ? 14.682 -1.529 -25.196 1.00 86.62 216 LEU A CA 1
ATOM 1804 C C . LEU A 1 216 ? 14.112 -0.456 -24.270 1.00 86.62 216 LEU A C 1
ATOM 1806 O O . LEU A 1 216 ? 13.119 0.193 -24.614 1.00 86.62 216 LEU A O 1
ATOM 1810 N N . VAL A 1 217 ? 14.748 -0.254 -23.120 1.00 86.00 217 VAL A N 1
ATOM 1811 C CA . VAL A 1 217 ? 14.381 0.783 -22.148 1.00 86.00 217 VAL A CA 1
ATOM 1812 C C . VAL A 1 217 ? 15.526 1.764 -21.958 1.00 86.00 217 VAL A C 1
ATOM 1814 O O . VAL A 1 217 ? 16.690 1.385 -21.976 1.00 86.00 217 VAL A O 1
ATOM 1817 N N . GLY A 1 218 ? 15.200 3.045 -21.798 1.00 84.62 218 GLY A N 1
ATOM 1818 C CA . GLY A 1 218 ? 16.193 4.061 -21.459 1.00 84.62 218 GLY A CA 1
ATOM 1819 C C . GLY A 1 218 ? 16.400 4.125 -19.951 1.00 84.62 218 GLY A C 1
ATOM 1820 O O . GLY A 1 218 ? 15.422 4.263 -19.216 1.00 84.62 218 GLY A O 1
ATOM 1821 N N . ALA A 1 219 ? 17.655 4.079 -19.515 1.00 82.00 219 ALA A N 1
ATOM 1822 C CA . ALA A 1 219 ? 18.055 4.448 -18.164 1.00 82.00 219 ALA A CA 1
ATOM 1823 C C . ALA A 1 219 ? 17.799 5.940 -17.908 1.00 82.00 219 ALA A C 1
ATOM 1825 O O . ALA A 1 219 ? 17.543 6.726 -18.828 1.00 82.00 219 ALA A O 1
ATOM 1826 N N . ASN A 1 220 ? 17.872 6.356 -16.653 1.00 74.62 220 ASN A N 1
ATOM 1827 C CA . ASN A 1 220 ? 17.696 7.742 -16.266 1.00 74.62 220 ASN A CA 1
ATOM 1828 C C . ASN A 1 220 ? 18.785 8.641 -16.879 1.00 74.62 220 ASN A C 1
ATOM 1830 O O . ASN A 1 220 ? 19.934 8.251 -17.076 1.00 74.62 220 ASN A O 1
ATOM 1834 N N . LYS A 1 221 ? 18.417 9.892 -17.165 1.00 72.12 221 LYS A N 1
ATOM 1835 C CA . LYS A 1 221 ? 19.324 10.907 -17.714 1.00 72.12 221 LYS A CA 1
ATOM 1836 C C . LYS A 1 221 ? 20.205 11.577 -16.653 1.00 72.12 221 LYS A C 1
ATOM 1838 O O . LYS A 1 221 ? 21.178 12.223 -17.024 1.00 72.12 221 LYS A O 1
ATOM 1843 N N . ASN A 1 222 ? 19.872 11.448 -15.366 1.00 64.44 222 ASN A N 1
ATOM 1844 C CA . ASN A 1 222 ? 20.407 12.309 -14.303 1.00 64.44 222 ASN A CA 1
ATOM 1845 C C . ASN A 1 222 ? 21.273 11.581 -13.255 1.00 64.44 222 ASN A C 1
ATOM 1847 O O . ASN A 1 222 ? 21.248 11.962 -12.091 1.00 64.44 222 ASN A O 1
ATOM 1851 N N . ASN A 1 223 ? 22.046 10.561 -13.644 1.00 63.09 223 ASN A N 1
ATOM 1852 C CA . ASN A 1 223 ? 22.966 9.829 -12.755 1.00 63.09 223 ASN A CA 1
ATOM 1853 C C . ASN A 1 223 ? 22.354 9.412 -11.402 1.00 63.09 223 ASN A C 1
ATOM 1855 O O . ASN A 1 223 ? 22.809 9.805 -10.332 1.00 63.09 223 ASN A O 1
ATOM 1859 N N . ASN A 1 224 ? 21.290 8.623 -11.457 1.00 69.50 224 ASN A N 1
ATOM 1860 C CA . ASN A 1 224 ? 20.571 8.091 -10.296 1.00 69.50 224 ASN A CA 1
ATOM 1861 C C . ASN A 1 224 ? 21.132 6.744 -9.793 1.00 69.50 224 ASN A C 1
ATOM 1863 O O . ASN A 1 224 ? 20.444 6.057 -9.043 1.00 69.50 224 ASN A O 1
ATOM 1867 N N . GLY A 1 225 ? 22.329 6.343 -10.233 1.00 76.88 225 GLY A N 1
ATOM 1868 C CA . GLY A 1 225 ? 22.926 5.050 -9.886 1.00 76.88 225 GLY A CA 1
ATOM 1869 C C . GLY A 1 225 ? 22.586 3.892 -10.833 1.00 76.88 225 GLY A C 1
ATOM 1870 O O . GLY A 1 225 ? 23.006 2.774 -10.556 1.00 76.88 225 GLY A O 1
ATOM 1871 N N . ASP A 1 226 ? 21.896 4.125 -11.960 1.00 82.88 226 ASP A N 1
ATOM 1872 C CA . ASP A 1 226 ? 21.583 3.057 -12.930 1.00 82.88 226 ASP A CA 1
ATOM 1873 C C . ASP A 1 226 ? 22.853 2.365 -13.466 1.00 82.88 226 ASP A C 1
ATOM 1875 O O . ASP A 1 226 ? 22.894 1.141 -13.553 1.00 82.88 226 ASP A O 1
ATOM 1879 N N . LEU A 1 227 ? 23.915 3.124 -13.778 1.00 82.62 227 LEU A N 1
ATOM 1880 C CA . LEU A 1 227 ? 25.199 2.548 -14.204 1.00 82.62 227 LEU A CA 1
ATOM 1881 C C . LEU A 1 227 ? 25.822 1.687 -13.096 1.00 82.62 227 LEU A C 1
ATOM 1883 O O . LEU A 1 227 ? 26.201 0.551 -13.348 1.00 82.62 227 LEU A O 1
ATOM 1887 N N . GLU A 1 228 ? 25.884 2.204 -11.868 1.00 84.19 228 GLU A N 1
ATOM 1888 C CA . GLU A 1 228 ? 26.454 1.483 -10.723 1.00 84.19 228 GLU A CA 1
ATOM 1889 C C . GLU A 1 228 ? 25.672 0.202 -10.409 1.00 84.19 228 GLU A C 1
ATOM 1891 O O . GLU A 1 228 ? 26.251 -0.798 -9.985 1.00 84.19 228 GLU A O 1
ATOM 1896 N N . PHE A 1 229 ? 24.349 0.231 -10.597 1.00 83.44 229 PHE A N 1
ATOM 1897 C CA . PHE A 1 229 ? 23.504 -0.949 -10.494 1.00 83.44 229 PHE A CA 1
ATOM 1898 C C . PHE A 1 229 ? 23.872 -1.978 -11.565 1.00 83.44 229 PHE A C 1
ATOM 1900 O O . PHE A 1 229 ? 24.133 -3.125 -11.213 1.00 83.44 229 PHE A O 1
ATOM 1907 N N . LEU A 1 230 ? 23.934 -1.577 -12.840 1.00 84.06 230 LEU A N 1
ATOM 1908 C CA . LEU A 1 230 ? 24.265 -2.485 -13.943 1.00 84.06 230 LEU A CA 1
ATOM 1909 C C . LEU A 1 230 ? 25.666 -3.082 -13.790 1.00 84.06 230 LEU A C 1
ATOM 1911 O O . LEU A 1 230 ? 25.843 -4.279 -13.976 1.00 84.06 230 LEU A O 1
ATOM 1915 N N . GLU A 1 231 ? 26.649 -2.279 -13.383 1.00 84.56 231 GLU A N 1
ATOM 1916 C CA . GLU A 1 231 ? 28.013 -2.752 -13.126 1.00 84.56 231 GLU A CA 1
ATOM 1917 C C . GLU A 1 231 ? 28.075 -3.770 -11.982 1.00 84.56 231 GLU A C 1
ATOM 1919 O O . GLU A 1 231 ? 28.845 -4.724 -12.056 1.00 84.56 231 GLU A O 1
ATOM 1924 N N . LYS A 1 232 ? 27.260 -3.599 -10.932 1.00 83.62 232 LYS A N 1
ATOM 1925 C CA . LYS A 1 232 ? 27.162 -4.574 -9.834 1.00 83.62 232 LYS A CA 1
ATOM 1926 C C . LYS A 1 232 ? 26.406 -5.833 -10.247 1.00 83.62 232 LYS A C 1
ATOM 1928 O O . LYS A 1 232 ? 26.807 -6.922 -9.854 1.00 83.62 232 LYS A O 1
ATOM 1933 N N . ALA A 1 233 ? 25.322 -5.679 -11.006 1.00 83.31 233 ALA A N 1
ATOM 1934 C CA . ALA A 1 233 ? 24.493 -6.780 -11.491 1.00 83.31 233 ALA A CA 1
ATOM 1935 C C . ALA A 1 233 ? 25.216 -7.638 -12.542 1.00 83.31 233 ALA A C 1
ATOM 1937 O O . ALA A 1 233 ? 24.899 -8.819 -12.694 1.00 83.31 233 ALA A O 1
ATOM 1938 N N . ALA A 1 234 ? 26.210 -7.076 -13.238 1.00 79.75 234 ALA A N 1
ATOM 1939 C CA . ALA A 1 234 ? 27.030 -7.784 -14.210 1.00 79.75 234 ALA A CA 1
ATOM 1940 C C . ALA A 1 234 ? 27.754 -8.982 -13.565 1.00 79.75 234 ALA A C 1
ATOM 1942 O O . ALA A 1 234 ? 28.807 -8.856 -12.942 1.00 79.75 234 ALA A O 1
ATOM 1943 N N . GLY A 1 235 ? 27.185 -10.175 -13.746 1.00 73.31 235 GLY A N 1
ATOM 1944 C CA . GLY A 1 235 ? 27.724 -11.433 -13.224 1.00 73.31 235 GLY A CA 1
ATOM 1945 C C . GLY A 1 235 ? 27.111 -11.909 -11.903 1.00 73.31 235 GLY A C 1
ATOM 1946 O O . GLY A 1 235 ? 27.464 -13.000 -11.458 1.00 73.31 235 GLY A O 1
ATOM 1947 N N . ASP A 1 236 ? 26.169 -11.167 -11.313 1.00 79.19 236 ASP A N 1
ATOM 1948 C CA . ASP A 1 236 ? 25.424 -11.591 -10.123 1.00 79.19 236 ASP A CA 1
ATOM 1949 C C . ASP A 1 236 ? 23.916 -11.620 -10.402 1.00 79.19 236 ASP A C 1
ATOM 1951 O O . ASP A 1 236 ? 23.201 -10.623 -10.320 1.00 79.19 236 ASP A O 1
ATOM 1955 N N . THR A 1 237 ? 23.426 -12.821 -10.706 1.00 72.38 237 THR A N 1
ATOM 1956 C CA . THR A 1 237 ? 22.008 -13.075 -11.011 1.00 72.38 237 THR A CA 1
ATOM 1957 C C . THR A 1 237 ? 21.080 -12.942 -9.800 1.00 72.38 237 THR A C 1
ATOM 1959 O O . THR A 1 237 ? 19.863 -12.999 -9.965 1.00 72.38 237 THR A O 1
ATOM 1962 N N . SER A 1 238 ? 21.619 -12.756 -8.588 1.00 71.50 238 SER A N 1
ATOM 1963 C CA . SER A 1 238 ? 20.814 -12.484 -7.392 1.00 71.50 238 SER A CA 1
ATOM 1964 C C . SER A 1 238 ? 20.401 -11.012 -7.268 1.00 71.50 238 SER A C 1
ATOM 1966 O O . SER A 1 238 ? 19.494 -10.682 -6.498 1.00 71.50 238 SER A O 1
ATOM 1968 N N . ILE A 1 239 ? 21.032 -10.123 -8.041 1.00 75.94 239 ILE A N 1
ATOM 1969 C CA . ILE A 1 239 ? 20.757 -8.689 -8.027 1.00 75.94 239 ILE A CA 1
ATOM 1970 C C . ILE A 1 239 ? 19.563 -8.384 -8.935 1.00 75.94 239 ILE A C 1
ATOM 1972 O O . ILE A 1 239 ? 19.538 -8.724 -10.114 1.00 75.94 239 ILE A O 1
ATOM 1976 N N . THR A 1 240 ? 18.559 -7.708 -8.378 1.00 78.31 240 THR A N 1
ATOM 1977 C CA . THR A 1 240 ? 17.319 -7.345 -9.076 1.00 78.31 240 THR A CA 1
ATOM 1978 C C . THR A 1 240 ? 16.995 -5.867 -8.866 1.00 78.31 240 THR A C 1
ATOM 1980 O O . THR A 1 240 ? 17.403 -5.267 -7.871 1.00 78.31 240 THR A O 1
ATOM 1983 N N . SER A 1 241 ? 16.281 -5.271 -9.822 1.00 78.25 241 SER A N 1
ATOM 1984 C CA . SER A 1 241 ? 15.788 -3.890 -9.766 1.00 78.25 241 SER A CA 1
ATOM 1985 C C . SER A 1 241 ? 14.467 -3.782 -10.522 1.00 78.25 241 SER A C 1
ATOM 1987 O O . SER A 1 241 ? 14.210 -4.546 -11.456 1.00 78.25 241 SER A O 1
ATOM 1989 N N . ASN A 1 242 ? 13.627 -2.832 -10.119 1.00 77.50 242 ASN A N 1
ATOM 1990 C CA . ASN A 1 242 ? 12.322 -2.601 -10.722 1.00 77.50 242 ASN A CA 1
ATOM 1991 C C . ASN A 1 242 ? 12.400 -1.607 -11.889 1.00 77.50 242 ASN A C 1
ATOM 1993 O O . ASN A 1 242 ? 12.647 -0.416 -11.700 1.00 77.50 242 ASN A O 1
ATOM 1997 N N . TRP A 1 243 ? 12.106 -2.089 -13.098 1.00 78.81 243 TRP A N 1
ATOM 1998 C CA . TRP A 1 243 ? 12.071 -1.282 -14.320 1.00 78.81 243 TRP A CA 1
ATOM 1999 C C . TRP A 1 243 ? 10.650 -1.186 -14.875 1.00 78.81 243 TRP A C 1
ATOM 2001 O O . TRP A 1 243 ? 9.947 -2.185 -15.012 1.00 78.81 243 TRP A O 1
ATOM 2011 N N . GLN A 1 244 ? 10.219 0.027 -15.232 1.00 72.50 244 GLN A N 1
ATOM 2012 C CA . GLN A 1 244 ? 8.911 0.230 -15.861 1.00 72.50 244 GLN A CA 1
ATOM 2013 C C . GLN A 1 244 ? 8.962 -0.198 -17.332 1.00 72.50 244 GLN A C 1
ATOM 2015 O O . GLN A 1 244 ? 9.554 0.484 -18.170 1.00 72.50 244 GLN A O 1
ATOM 2020 N N . LEU A 1 245 ? 8.291 -1.304 -17.646 1.00 72.12 245 LEU A N 1
ATOM 2021 C CA . LEU A 1 245 ? 8.042 -1.773 -19.008 1.00 72.12 245 LEU A CA 1
ATOM 2022 C C . LEU A 1 245 ? 6.613 -1.407 -19.432 1.00 72.12 245 LEU A C 1
ATOM 2024 O O . LEU A 1 245 ? 5.752 -1.146 -18.597 1.00 72.12 245 LEU A O 1
ATOM 2028 N N . LYS A 1 246 ? 6.351 -1.358 -20.742 1.00 66.00 246 LYS A N 1
ATOM 2029 C CA . LYS A 1 246 ? 4.969 -1.276 -21.249 1.00 66.00 246 LYS A CA 1
ATOM 2030 C C . LYS A 1 246 ? 4.298 -2.650 -21.135 1.00 66.00 246 LYS A C 1
ATOM 2032 O O . LYS A 1 246 ? 4.998 -3.649 -21.246 1.00 66.00 246 LYS A O 1
ATOM 2037 N N . ASP A 1 247 ? 2.971 -2.652 -20.984 1.00 62.00 247 ASP A N 1
ATOM 2038 C CA . ASP A 1 247 ? 2.024 -3.714 -20.553 1.00 62.00 247 ASP A CA 1
ATOM 2039 C C . ASP A 1 247 ? 2.064 -5.106 -21.246 1.00 62.00 247 ASP A C 1
ATOM 2041 O O . ASP A 1 247 ? 1.028 -5.743 -21.419 1.00 62.00 247 ASP A O 1
ATOM 2045 N N . LYS A 1 248 ? 3.219 -5.601 -21.703 1.00 71.38 248 LYS A N 1
ATOM 2046 C CA . LYS A 1 248 ? 3.357 -6.878 -22.432 1.00 71.38 248 LYS A CA 1
ATOM 2047 C C . LYS A 1 248 ? 4.581 -7.710 -22.052 1.00 71.38 248 LYS A C 1
ATOM 2049 O O . LYS A 1 248 ? 4.802 -8.747 -22.669 1.00 71.38 248 LYS A O 1
ATOM 2054 N N . ALA A 1 249 ? 5.397 -7.254 -21.106 1.00 80.69 249 ALA A N 1
ATOM 2055 C CA . ALA A 1 249 ? 6.558 -8.025 -20.684 1.00 80.69 249 ALA A CA 1
ATOM 2056 C C . ALA A 1 249 ? 6.111 -9.264 -19.902 1.00 80.69 249 ALA A C 1
ATOM 2058 O O . ALA A 1 249 ? 5.358 -9.152 -18.936 1.00 80.69 249 ALA A O 1
ATOM 2059 N N . GLU A 1 250 ? 6.576 -10.435 -20.326 1.00 80.44 250 GLU A N 1
ATOM 2060 C CA . GLU A 1 250 ? 6.355 -11.698 -19.626 1.00 80.44 250 GLU A CA 1
ATOM 2061 C C . GLU A 1 250 ? 7.632 -12.128 -18.887 1.00 80.44 250 GLU A C 1
ATOM 2063 O O . GLU A 1 250 ? 8.743 -11.701 -19.211 1.00 80.44 250 GLU A O 1
ATOM 2068 N N . ILE A 1 251 ? 7.489 -12.998 -17.882 1.00 82.00 251 ILE A N 1
ATOM 2069 C CA . ILE A 1 251 ? 8.641 -13.624 -17.217 1.00 82.00 251 ILE A CA 1
ATOM 2070 C C . ILE A 1 251 ? 9.508 -14.304 -18.288 1.00 82.00 251 ILE A C 1
ATOM 2072 O O . ILE A 1 251 ? 8.983 -15.020 -19.135 1.00 82.00 251 ILE A O 1
ATOM 2076 N N . GLY A 1 252 ? 10.825 -14.086 -18.241 1.00 82.62 252 GLY A N 1
ATOM 2077 C CA . GLY A 1 252 ? 11.788 -14.636 -19.202 1.00 82.62 252 GLY A CA 1
ATOM 2078 C C . GLY A 1 252 ? 12.039 -13.768 -20.441 1.00 82.62 252 GLY A C 1
ATOM 2079 O O . GLY A 1 252 ? 12.988 -14.048 -21.173 1.00 82.62 252 GLY A O 1
ATOM 2080 N N . ASP A 1 253 ? 11.256 -12.710 -20.678 1.00 88.50 253 ASP A N 1
ATOM 2081 C CA . ASP A 1 253 ? 11.572 -11.732 -21.724 1.00 88.50 253 ASP A CA 1
ATOM 2082 C C . ASP A 1 253 ? 12.871 -10.971 -21.421 1.00 88.50 253 ASP A C 1
ATOM 2084 O O . ASP A 1 253 ? 13.254 -10.758 -20.269 1.00 88.50 253 ASP A O 1
ATOM 2088 N N . VAL A 1 254 ? 13.553 -10.538 -22.483 1.00 88.12 254 VAL A N 1
ATOM 2089 C CA . VAL A 1 254 ? 14.834 -9.827 -22.380 1.00 88.12 254 VAL A CA 1
ATOM 2090 C C . VAL A 1 254 ? 14.594 -8.322 -22.333 1.00 88.12 254 VAL A C 1
ATOM 2092 O O . VAL A 1 254 ? 13.836 -7.775 -23.135 1.00 88.12 254 VAL A O 1
ATOM 2095 N N . VAL A 1 255 ? 15.285 -7.631 -21.430 1.00 88.00 255 VAL A N 1
ATOM 2096 C CA . VAL A 1 255 ? 15.270 -6.168 -21.341 1.00 88.00 255 VAL A CA 1
ATOM 2097 C C . VAL A 1 255 ? 16.679 -5.647 -21.596 1.00 88.00 255 VAL A C 1
ATOM 2099 O O . VAL A 1 255 ? 17.594 -5.907 -20.825 1.00 88.00 255 VAL A O 1
ATOM 2102 N N . LEU A 1 256 ? 16.848 -4.906 -22.687 1.00 87.44 256 LEU A N 1
ATOM 2103 C CA . LEU A 1 256 ? 18.058 -4.160 -23.006 1.00 87.44 256 LEU A CA 1
ATOM 2104 C C . LEU A 1 256 ? 17.957 -2.766 -22.396 1.00 87.44 256 LEU A C 1
ATOM 2106 O O . LEU A 1 256 ? 17.034 -2.007 -22.710 1.00 87.44 256 LEU A O 1
ATOM 2110 N N . ILE A 1 257 ? 18.925 -2.417 -21.553 1.00 87.31 257 ILE A N 1
ATOM 2111 C CA . ILE A 1 257 ? 18.965 -1.120 -20.880 1.00 87.31 257 ILE A CA 1
ATOM 2112 C C . ILE A 1 257 ? 19.942 -0.213 -21.628 1.00 87.31 257 ILE A C 1
ATOM 2114 O O . ILE A 1 257 ? 21.144 -0.466 -21.699 1.00 87.31 257 ILE A O 1
ATOM 2118 N N . TYR A 1 258 ? 19.412 0.855 -22.216 1.00 86.44 258 TYR A N 1
ATOM 2119 C CA . TYR A 1 258 ? 20.192 1.895 -22.870 1.00 86.44 258 TYR A CA 1
ATOM 2120 C C . TYR A 1 258 ? 20.547 2.987 -21.865 1.00 86.44 258 TYR A C 1
ATOM 2122 O O . TYR A 1 258 ? 19.692 3.782 -21.463 1.00 86.44 258 TYR A O 1
ATOM 2130 N N . LEU A 1 259 ? 21.817 3.033 -21.473 1.00 84.19 259 LEU A N 1
ATOM 2131 C CA . LEU A 1 259 ? 22.362 4.085 -20.633 1.00 84.19 259 LEU A CA 1
ATOM 2132 C C . LEU A 1 259 ? 22.370 5.403 -21.409 1.00 84.19 259 LEU A C 1
ATOM 2134 O O . LEU A 1 259 ? 22.921 5.494 -22.503 1.00 84.19 259 LEU A O 1
ATOM 2138 N N . LEU A 1 260 ? 21.721 6.428 -20.852 1.00 79.00 260 LEU A N 1
ATOM 2139 C CA . LEU A 1 260 ? 21.693 7.776 -21.434 1.00 79.00 260 LEU A CA 1
ATOM 2140 C C . LEU A 1 260 ? 22.815 8.667 -20.884 1.00 79.00 260 LEU A C 1
ATOM 2142 O O . LEU A 1 260 ? 23.256 9.585 -21.573 1.00 79.00 260 LEU A O 1
ATOM 2146 N N . TYR A 1 261 ? 23.266 8.398 -19.659 1.00 75.94 261 TYR A N 1
ATOM 2147 C CA . TYR A 1 261 ? 24.303 9.127 -18.932 1.00 75.94 261 TYR A CA 1
ATOM 2148 C C . TYR A 1 261 ? 25.001 8.168 -17.944 1.00 75.94 261 TYR A C 1
ATOM 2150 O O . TYR A 1 261 ? 24.331 7.267 -17.441 1.00 75.94 261 TYR A O 1
ATOM 2158 N N . PRO A 1 262 ? 26.298 8.345 -17.614 1.00 69.12 262 PRO A N 1
ATOM 2159 C CA . PRO A 1 262 ? 27.259 9.293 -18.196 1.00 69.12 262 PRO A CA 1
ATOM 2160 C C . PRO A 1 262 ? 27.772 8.872 -19.577 1.00 69.12 262 PRO A C 1
ATOM 2162 O O . PRO A 1 262 ? 28.345 9.688 -20.295 1.00 69.12 262 PRO A O 1
ATOM 2165 N N . ILE A 1 263 ? 27.557 7.614 -19.960 1.00 72.62 263 ILE A N 1
ATOM 2166 C CA . ILE A 1 263 ? 28.001 7.040 -21.229 1.00 72.62 263 ILE A CA 1
ATOM 2167 C C . ILE A 1 263 ? 26.761 6.587 -21.993 1.00 72.62 263 ILE A C 1
ATOM 2169 O O . ILE A 1 263 ? 25.912 5.892 -21.446 1.00 72.62 263 ILE A O 1
ATOM 2173 N N . SER A 1 264 ? 26.657 6.991 -23.259 1.00 80.44 264 SER A N 1
ATOM 2174 C CA . SER A 1 264 ? 25.626 6.482 -24.161 1.00 80.44 264 SER A CA 1
ATOM 2175 C C . SER A 1 264 ? 26.019 5.095 -24.669 1.00 80.44 264 SER A C 1
ATOM 2177 O O . SER A 1 264 ? 26.832 4.980 -25.587 1.00 80.44 264 SER A O 1
ATOM 2179 N N . SER A 1 265 ? 25.481 4.044 -24.054 1.00 77.88 265 SER A N 1
ATOM 2180 C CA . SER A 1 265 ? 25.790 2.649 -24.394 1.00 77.88 265 SER A CA 1
ATOM 2181 C C . SER A 1 265 ? 24.636 1.702 -24.056 1.00 77.88 265 SER A C 1
ATOM 2183 O O . SER A 1 265 ? 23.714 2.046 -23.320 1.00 77.88 265 SER A O 1
ATOM 2185 N N . ILE A 1 266 ? 24.675 0.493 -24.619 1.00 75.62 266 ILE A N 1
ATOM 2186 C CA . ILE A 1 266 ? 23.803 -0.611 -24.202 1.00 75.62 266 ILE A CA 1
ATOM 2187 C C . ILE A 1 266 ? 24.511 -1.341 -23.055 1.00 75.62 266 ILE A C 1
ATOM 2189 O O . ILE A 1 266 ? 25.649 -1.776 -23.233 1.00 75.62 266 ILE A O 1
ATOM 2193 N N . GLY A 1 267 ? 23.855 -1.440 -21.897 1.00 64.25 267 GLY A N 1
ATOM 2194 C CA . GLY A 1 267 ? 24.261 -2.312 -20.793 1.00 64.25 267 GLY A CA 1
ATOM 2195 C C . GLY A 1 267 ? 23.657 -3.711 -20.949 1.00 64.25 267 GLY A C 1
ATOM 2196 O O . GLY A 1 267 ? 22.577 -3.847 -21.532 1.00 64.25 267 GLY A O 1
ATOM 2197 N N . PHE A 1 268 ? 24.365 -4.727 -20.450 1.00 55.97 268 PHE A N 1
ATOM 2198 C CA . PHE A 1 268 ? 23.934 -6.130 -20.414 1.00 55.97 268 PHE A CA 1
ATOM 2199 C C . PHE A 1 268 ? 23.799 -6.603 -18.973 1.00 55.97 268 PHE A C 1
ATOM 2201 O O . PHE A 1 268 ? 24.655 -6.188 -18.160 1.00 55.97 268 PHE A O 1
#

Secondary structure (DSSP, 8-state):
---HHHHHHHHHHHHHHHHHHHHIIIII---TTHHHHHHHHHHTT---HHHHHHHHHHHHHHHHHHHHS---GGG------SHHHHHHHHHHHHHHTT-SS--HHHHHHTHHHHHHHHHHHTTTSS-----TT-HHHHHHHHHHHTPPPPPPPPTT-HHHHHHHHHHHHHHHHHHHHHHT--HHHHHHIIIIIHHHHHHHHHTT-SSPPPP--EEEEEPPSS-SSHHHHHHHHTT-TT--------TT--TT-EEEEEE-SSS-EEE-

pLDDT: mean 85.93, std 12.21, range [44.84, 98.06]

=== Feature glossary ===
Key to the feature types in this record:

— What the protein is —

Primary structure: the covalent order of the twenty standard amino acids along the backbone. Two proteins with the same sequence will (almost always) fold to the same structure; two with 30% identity often share a fold but not the details.

Database cross-references. InterPro integrates a dozen domain/family signature databases into unified entries with residue-range hits. GO terms attach function/process/location labels with evidence codes. CATH codes position the fold in a four-level structural taxonomy. Organism is the NCBI-taxonomy species name.

— Where its atoms are —

The mmCIF block holds the 3D Cartesian coordinates of each backbone atom (N, Cα, C, O) in ångströms. mmCIF is the PDB's canonical archive format — a tagged-loop text representation of the atomic model.

Six rendered views show the 3D structure from the faces of a cube — i.e. along ±x, ±y, ±z. Rendering representation is drawn randomly per protein from cartoon (secondary-structure ribbons), sticks (backbone bonds), or molecular surface; coloring is either N→C rainbow (blue at the N-terminus through red at the C-terminus) or one color per chain.

— Local backbone conformation —

DSSP 8-state secondary structure assigns each residue one of H (α-helix), G (3₁₀-helix), I (π-helix), E (extended β-strand), B (isolated β-bridge), T (hydrogen-bonded turn), S (bend), or '-' (coil). The assignment is computed from backbone hydrogen-bond geometry via the Kabsch–Sander algorithm.

P-SEA three-state annotation labels each residue as helix, strand, or coil based purely on the geometry of the Cα trace. It serves as a fallback when the full backbone (and thus DSSP) is unavailable.

The φ/ψ torsion pair specifies the backbone conformation at each residue. φ rotates about the N–Cα bond, ψ about the Cα–C bond. Steric clashes forbid most of the (φ, ψ) plane — the allowed regions (α-helix basin, β-sheet basin, left-handed helix) are the Ramachandran-allowed regions.

— Global shape and packing —

The geometric summary reports three shape descriptors. Rg (radius of gyration) measures how spread out the Cα atoms are about their centre of mass; compact globular proteins have small Rg, elongated or unfolded ones large. Cα contacts (<8 Å, |i−j|>4) count long-range residue pairs in spatial proximity — high for tightly packed folds, near zero for rods or random coil. The bounding-box extents give the protein's footprint along 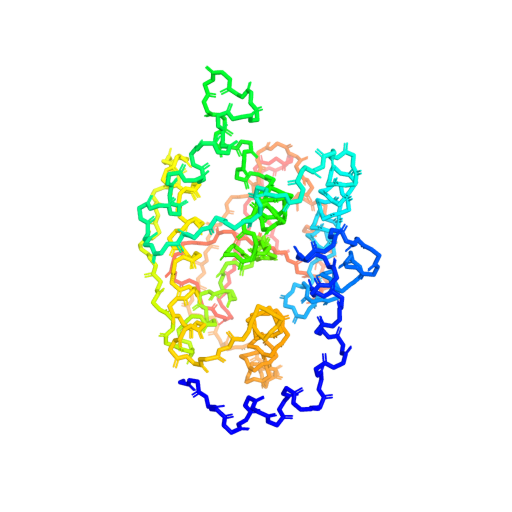x, y, z in Å.

Accessible surface area quantifies burial. A residue with SASA near zero is packed into the hydrophobic core; one with SASA >100 Å² sits on the surface. Computed here via the Shrake–Rupley numerical algorithm with a 1.4 Å probe.

Plot images: a contact map (which residues are close in 3D, as an N×N binary image), a Ramachandran scatter (backbone torsion angles, revealing secondary-structure composition at a glance), and — for AlphaFold structures — a PAE heatmap (pairwise prediction confidence).

— Structural neighborhood —

The Foldseek 3Di string encodes local tertiary geometry as a 20-letter alphabet — one character per residue — derived from the relative positions of nearby Cα atoms. Unlike the amino-acid sequence, 3Di is a direct function of the 3D structure, so two proteins with the same fold have similar 3Di strings even at low sequence identity.

Nearest PDB neighbors are the top structural matches found by Foldseek when searching this structure against the entire Protein Data Bank. Each hit reports a TM-score (0 to 1; >0.5 almost always implies the same fold) and an E-value. These are *structural* homologs — they may share no detectable sequence similarity.

— Confidence and disorder —

For AlphaFold models, the B-factor field carries pLDDT — the model's own estimate of local accuracy on a 0–100 scale. Regions with pLDDT<50 should be treated as essentially unmodeled; they often correspond to intrinsically disordered segments.

B-factor (Debye–Waller factor) reflects atomic displacement in the crystal lattice. It is an experimental observable (units Å²), not a prediction; low values mean the atom is pinned down, high values mean it moves or is heterogeneous across the crystal.

Predicted aligned error is AlphaFold's pairwise confidence. Unlike pLDDT (per-residue), PAE is per-residue-pair and captures whether two parts of the structure are correctly placed relative to each other. Units are ångströms of expected positional error.